Protein AF-A0A0R3GX51-F1 (afdb_monomer_lite)

Foldseek 3Di:
DDQQADDPCVVPDLLVVLVVCVVVLVVLLVVLLVVLVCLLCVLPVVLVVLVVVLVVCPQQQLSNLLSVQLNVLSVQLNVVSNLLSVLLNVLSVQLVVQSVCCNVPVDGDQGPDLADDDDDAFDKDKDWDDWAADDPSHDHDPVVSVVSLVVLLVSLVVQLVVLVVQLVVLVPSDDRDGNSRVSSSNNRNNSSVVSNVRSNSSSVSSNVSSVLSVVQVVCCVVPSIGTRIHIDTDDDDDPPPPDDDPDDDDDDDDDD

Secondary structure (DSSP, 8-state):
---SB-GGGTT--HHHHHHHHHHHHHHHHHHHHHHHHHHHTTTHHHHHHHHHHHHH-SSBHHHHHHHHHHHHHHHHHHHHHHHHHHHHHHHHHHHHHHHHHHHHHS---PPS--SPPPPPPP-EEEEEPPPBPPPTT-B--HHHHHHHHHHHHHHHHHHHHHHHHHHHHHHH-PPPSBHHHHHHHIIIIIHHHHHHHHHHHHHHHHHHHHHHHHHHHHHHHHHS-B--EEEEE--PPPP-S---------------

pLDDT: mean 80.81, std 16.24, range [31.27, 95.5]

Sequence (256 aa):
MDDPFSGEFVGAPHGQVFASMDPVVTLMLTRMDALAVSIREMTGGALQAVIQTRDQASNEVAVHLLLAGTGTIMAAYRPLFEHLGQQMRSAVGAVAAAWTVFGTTGKWVKPPNLAPPAMPIPDVCIEPRPARPLGNDENIDADYTKEFLGHIRAVGDSFADAARESFTRAVRNQLPVGDLADTIDVAMIDHTRVVAQLTTSLRNDLRLLTDAVQTSCHTHTNTNHWVAPVVMRSPRLLPNTENRTQVASGTSSRWS

Radius of gyration: 25.93 Å; chains: 1; bounding box: 84×36×70 Å

Structure (mmCIF, N/CA/C/O backbone):
data_AF-A0A0R3GX51-F1
#
_entry.id   AF-A0A0R3GX51-F1
#
loop_
_atom_site.group_PDB
_atom_site.id
_atom_site.type_symbol
_atom_site.label_atom_id
_atom_site.label_alt_id
_atom_site.label_comp_id
_atom_site.label_asym_id
_atom_site.label_entity_id
_atom_site.label_seq_id
_atom_site.pdbx_PDB_ins_code
_atom_site.Cartn_x
_atom_site.Cartn_y
_atom_site.Cartn_z
_atom_site.occupancy
_atom_site.B_iso_or_equiv
_atom_site.auth_seq_id
_atom_site.auth_comp_id
_atom_site.auth_asym_id
_atom_site.auth_atom_id
_atom_site.pdbx_PDB_model_num
ATOM 1 N N . MET A 1 1 ? -13.416 5.557 40.162 1.00 42.78 1 MET A N 1
ATOM 2 C CA . MET A 1 1 ? -13.864 4.820 38.967 1.00 42.78 1 MET A CA 1
ATOM 3 C C . MET A 1 1 ? -13.652 5.781 37.831 1.00 42.78 1 MET A C 1
ATOM 5 O O . MET A 1 1 ? -14.273 6.834 37.870 1.00 42.78 1 MET A O 1
ATOM 9 N N . ASP A 1 2 ? -12.725 5.471 36.935 1.00 55.06 2 ASP A N 1
ATOM 10 C CA . ASP A 1 2 ? -12.481 6.299 35.758 1.00 55.06 2 ASP A CA 1
ATOM 11 C C . ASP A 1 2 ? -13.549 5.929 34.726 1.00 55.06 2 ASP A C 1
ATOM 13 O O . ASP A 1 2 ? -13.592 4.798 34.239 1.00 55.06 2 ASP A O 1
ATOM 17 N N . ASP A 1 3 ? -14.496 6.843 34.527 1.00 57.53 3 ASP A N 1
ATOM 18 C CA . ASP A 1 3 ? -15.537 6.753 33.506 1.00 57.53 3 ASP A CA 1
ATOM 19 C C . ASP A 1 3 ? -14.858 6.953 32.138 1.00 57.53 3 ASP A C 1
ATOM 21 O O . ASP A 1 3 ? -14.243 8.001 31.929 1.00 57.53 3 ASP A O 1
ATOM 25 N N . PRO A 1 4 ? -14.880 5.968 31.218 1.00 61.56 4 PRO A N 1
ATOM 26 C CA . PRO A 1 4 ? -14.161 6.069 29.948 1.00 61.56 4 PRO A CA 1
ATOM 27 C C . PRO A 1 4 ? -14.887 6.955 28.931 1.00 61.56 4 PRO A C 1
ATOM 29 O O . PRO A 1 4 ? -14.415 7.107 27.802 1.00 61.56 4 PRO A O 1
ATOM 32 N N . PHE A 1 5 ? -16.046 7.500 29.299 1.00 64.81 5 PHE A N 1
ATOM 33 C CA . PHE A 1 5 ? -16.865 8.338 28.444 1.00 64.81 5 PHE A CA 1
ATOM 34 C C . PHE A 1 5 ? -16.855 9.778 28.942 1.00 64.81 5 PHE A C 1
ATOM 36 O O . PHE A 1 5 ? -16.802 10.061 30.138 1.00 64.81 5 PHE A O 1
ATOM 43 N N . SER A 1 6 ? -16.952 10.708 28.002 1.00 60.22 6 SER A N 1
ATOM 44 C CA . SER A 1 6 ? -17.203 12.113 28.298 1.00 60.22 6 SER A CA 1
ATOM 45 C C . SER A 1 6 ? -18.481 12.579 27.598 1.00 60.22 6 SER A C 1
ATOM 47 O O . SER A 1 6 ? -18.980 11.930 26.677 1.00 60.22 6 SER A O 1
ATOM 49 N N . GLY A 1 7 ? -19.055 13.693 28.056 1.00 64.88 7 GLY A N 1
ATOM 50 C CA . GLY A 1 7 ? -20.300 14.228 27.501 1.00 64.88 7 GLY A CA 1
ATOM 51 C C . GLY A 1 7 ? -21.558 13.532 28.032 1.00 64.88 7 GLY A C 1
ATOM 52 O O . GLY A 1 7 ? -21.747 13.428 29.240 1.00 64.88 7 GLY A O 1
ATOM 53 N N . GLU A 1 8 ? -22.449 13.104 27.136 1.00 64.88 8 GLU A N 1
ATOM 54 C CA . GLU A 1 8 ? -23.814 12.656 27.473 1.00 64.88 8 GLU A CA 1
ATOM 55 C C . GLU A 1 8 ? -23.893 11.358 28.294 1.00 64.88 8 GLU A C 1
ATOM 57 O O . GLU A 1 8 ? -24.923 11.073 28.901 1.00 64.88 8 GLU A O 1
ATOM 62 N N . PHE A 1 9 ? -22.804 10.588 28.341 1.00 67.38 9 PHE A N 1
ATOM 63 C CA . PHE A 1 9 ? -22.736 9.310 29.052 1.00 67.38 9 PHE A CA 1
ATOM 64 C C . PHE A 1 9 ? -22.091 9.403 30.438 1.00 67.38 9 PHE A C 1
ATOM 66 O O . PHE A 1 9 ? -22.033 8.396 31.142 1.00 67.38 9 PHE A O 1
ATOM 73 N N . VAL A 1 10 ? -21.653 10.596 30.857 1.00 69.19 10 VAL A N 1
ATOM 74 C CA . VAL A 1 10 ? -21.029 10.801 32.171 1.00 69.19 10 VAL A CA 1
ATOM 75 C C . VAL A 1 10 ? -22.023 10.453 33.279 1.00 69.19 10 VAL A C 1
ATOM 77 O O . VAL A 1 10 ? -23.083 11.069 33.401 1.00 69.19 10 VAL A O 1
ATOM 80 N N . GLY A 1 11 ? -21.677 9.462 34.102 1.00 68.75 11 GLY A N 1
ATOM 81 C CA . GLY A 1 11 ? -22.525 9.003 35.209 1.00 68.75 11 GLY A CA 1
ATOM 82 C C . GLY A 1 11 ? -23.760 8.189 34.795 1.00 68.75 11 GLY A C 1
ATOM 83 O O . GLY A 1 11 ? -24.573 7.844 35.658 1.00 68.75 11 GLY A O 1
ATOM 84 N N . ALA A 1 12 ? -23.910 7.852 33.509 1.00 76.56 12 ALA A N 1
ATOM 85 C CA . ALA A 1 12 ? -24.965 6.958 33.046 1.00 76.56 12 ALA A CA 1
ATOM 86 C C . ALA A 1 12 ? -24.688 5.499 33.478 1.00 76.56 12 ALA A C 1
ATOM 88 O O . ALA A 1 12 ? -23.531 5.079 33.574 1.00 76.56 12 ALA A O 1
ATOM 89 N N . PRO A 1 13 ? -25.726 4.674 33.722 1.00 81.56 13 PRO A N 1
ATOM 90 C CA . PRO A 1 13 ? -25.535 3.257 34.012 1.00 81.56 13 PRO A CA 1
ATOM 91 C C . PRO A 1 13 ? -24.820 2.551 32.854 1.00 81.56 13 PRO A C 1
ATOM 93 O O . PRO A 1 13 ? -25.255 2.647 31.707 1.00 81.56 13 PRO A O 1
ATOM 96 N N . HIS A 1 14 ? -23.775 1.775 33.153 1.00 78.12 14 HIS A N 1
ATOM 97 C CA . HIS A 1 14 ? -22.958 1.112 32.127 1.00 78.12 14 HIS A CA 1
ATOM 98 C C . HIS A 1 14 ? -23.780 0.287 31.122 1.00 78.12 14 HIS A C 1
ATOM 100 O O . HIS A 1 14 ? -23.476 0.305 29.936 1.00 78.12 14 HIS A O 1
ATOM 106 N N . GLY A 1 15 ? -24.848 -0.391 31.561 1.00 81.88 15 GLY A N 1
ATOM 107 C CA . GLY A 1 15 ? -25.715 -1.169 30.671 1.00 81.88 15 GLY A CA 1
ATOM 108 C C . GLY A 1 15 ? -26.453 -0.306 29.640 1.00 81.88 15 GLY A C 1
ATOM 109 O O . GLY A 1 15 ? -26.628 -0.731 28.501 1.00 81.88 15 GLY A O 1
ATOM 110 N N . GLN A 1 16 ? -26.830 0.924 30.006 1.00 84.00 16 GLN A N 1
ATOM 111 C CA . GLN A 1 16 ? -27.437 1.888 29.085 1.00 84.00 16 GLN A CA 1
ATOM 112 C C . GLN A 1 16 ? -26.403 2.428 28.092 1.00 84.00 16 GLN A C 1
ATOM 114 O O . GLN A 1 16 ? -26.696 2.526 26.899 1.00 84.00 16 GLN A O 1
ATOM 119 N N . VAL A 1 17 ? -25.192 2.738 28.569 1.00 82.69 17 VAL A N 1
ATOM 120 C CA . VAL A 1 17 ? -24.090 3.189 27.707 1.00 82.69 17 VAL A CA 1
ATOM 121 C C . VAL A 1 17 ? -23.714 2.097 26.712 1.00 82.69 17 VAL A C 1
ATOM 123 O O . VAL A 1 17 ? -23.677 2.350 25.512 1.00 82.69 17 VAL A O 1
ATOM 126 N N . PHE A 1 18 ? -23.514 0.866 27.190 1.00 84.88 18 PHE A N 1
ATOM 127 C CA . PHE A 1 18 ? -23.183 -0.282 26.354 1.00 84.88 18 PHE A CA 1
ATOM 128 C C . PHE A 1 18 ? -24.256 -0.522 25.290 1.00 84.88 18 PHE A C 1
ATOM 130 O O . PHE A 1 18 ? -23.932 -0.526 24.112 1.00 84.88 18 PHE A O 1
ATOM 137 N N . ALA A 1 19 ? -25.537 -0.614 25.664 1.00 86.56 19 ALA A N 1
ATOM 138 C CA . ALA A 1 19 ? -26.616 -0.835 24.698 1.00 86.56 19 ALA A CA 1
ATOM 139 C C . ALA A 1 19 ? -26.718 0.271 23.628 1.00 86.56 19 ALA A C 1
ATOM 141 O O . ALA A 1 19 ? -27.058 -0.013 22.481 1.00 86.56 19 ALA A O 1
ATOM 142 N N . SER A 1 20 ? -26.412 1.520 23.992 1.00 84.94 20 SER A N 1
ATOM 143 C CA . SER A 1 20 ? -26.473 2.663 23.071 1.00 84.94 20 SER A CA 1
ATOM 144 C C . SER A 1 20 ? -25.261 2.725 22.135 1.00 84.94 20 SER A C 1
ATOM 146 O O . SER A 1 20 ? -25.396 3.080 20.965 1.00 84.94 20 SER A O 1
ATOM 148 N N . MET A 1 21 ? -24.078 2.365 22.639 1.00 84.69 21 MET A N 1
ATOM 149 C CA . MET A 1 21 ? -22.804 2.493 21.926 1.00 84.69 21 MET A CA 1
ATOM 150 C C . MET A 1 21 ? -22.384 1.233 21.170 1.00 84.69 21 MET A C 1
ATOM 152 O O . MET A 1 21 ? -21.643 1.335 20.193 1.00 84.69 21 MET A O 1
ATOM 156 N N . ASP A 1 22 ? -22.854 0.055 21.577 1.00 87.31 22 ASP A N 1
ATOM 157 C CA . ASP A 1 22 ? -22.438 -1.229 21.007 1.00 87.31 22 ASP A CA 1
ATOM 158 C C . ASP A 1 22 ? -22.633 -1.331 19.481 1.00 87.31 22 ASP A C 1
ATOM 160 O O . ASP A 1 22 ? -21.695 -1.763 18.802 1.00 87.31 22 ASP A O 1
ATOM 164 N N . PRO A 1 23 ? -23.743 -0.843 18.883 1.00 86.62 23 PRO A N 1
ATOM 165 C CA . PRO A 1 23 ? -23.883 -0.831 17.426 1.00 86.62 23 PRO A CA 1
ATOM 166 C C . PRO A 1 23 ? -22.815 0.022 16.727 1.00 86.62 23 PRO A C 1
ATOM 168 O O . PRO A 1 23 ? -22.306 -0.351 15.668 1.00 86.62 23 PRO A O 1
ATOM 171 N N . VAL A 1 24 ? -22.453 1.164 17.322 1.00 84.88 24 VAL A N 1
ATOM 172 C CA . VAL A 1 24 ? -21.458 2.098 16.773 1.00 84.88 24 VAL A CA 1
ATOM 173 C C . VAL A 1 24 ? -20.055 1.507 16.889 1.00 84.88 24 VAL A C 1
ATOM 175 O O . VAL A 1 24 ? -19.314 1.483 15.906 1.00 84.88 24 VAL A O 1
ATOM 178 N N . VAL A 1 25 ? -19.705 0.982 18.065 1.00 85.12 25 VAL A N 1
ATOM 179 C CA . VAL A 1 25 ? -18.407 0.345 18.322 1.00 85.12 25 VAL A CA 1
ATOM 180 C C . VAL A 1 25 ? -18.222 -0.874 17.422 1.00 85.12 25 VAL A C 1
ATOM 182 O O . VAL A 1 25 ? -17.202 -0.985 16.744 1.00 85.12 25 VAL A O 1
ATOM 185 N N . THR A 1 26 ? -19.231 -1.740 17.322 1.00 87.88 26 THR A N 1
ATOM 186 C CA . THR A 1 26 ? -19.207 -2.918 16.442 1.00 87.88 26 THR A CA 1
ATOM 187 C C . THR A 1 26 ? -19.010 -2.533 14.975 1.00 87.88 26 THR A C 1
ATOM 189 O O . THR A 1 26 ? -18.193 -3.142 14.274 1.00 87.88 26 THR A O 1
ATOM 192 N N . LEU A 1 27 ? -19.704 -1.494 14.497 1.00 85.81 27 LEU A N 1
ATOM 193 C CA . LEU A 1 27 ? -19.534 -0.998 13.132 1.00 85.81 27 LEU A CA 1
ATOM 194 C C . LEU A 1 27 ? -18.107 -0.487 12.890 1.00 85.81 27 LEU A C 1
ATOM 196 O O . LEU A 1 27 ? -17.516 -0.797 11.852 1.00 85.81 27 LEU A O 1
ATOM 200 N N . MET A 1 28 ? -17.540 0.272 13.831 1.00 84.00 28 MET A N 1
ATOM 201 C CA . MET A 1 28 ? -16.166 0.767 13.715 1.00 84.00 28 MET A CA 1
ATOM 202 C C . MET A 1 28 ? -15.150 -0.373 13.692 1.00 84.00 28 MET A C 1
ATOM 204 O O . MET A 1 28 ? -14.308 -0.411 12.796 1.00 84.00 28 MET A O 1
ATOM 208 N N . LEU A 1 29 ? -15.263 -1.337 14.605 1.00 88.44 29 LEU A N 1
ATOM 209 C CA . LEU A 1 29 ? -14.373 -2.499 14.653 1.00 88.44 29 LEU A CA 1
ATOM 210 C C . LEU A 1 29 ? -14.453 -3.328 13.366 1.00 88.44 29 LEU A C 1
ATOM 212 O O . LEU A 1 29 ? -13.425 -3.743 12.838 1.00 88.44 29 LEU A O 1
ATOM 216 N N . THR A 1 30 ? -15.652 -3.486 12.801 1.00 88.94 30 THR A N 1
ATOM 217 C CA . THR A 1 30 ? -15.850 -4.152 11.502 1.00 88.94 30 THR A CA 1
ATOM 218 C C . THR A 1 30 ? -15.138 -3.406 10.371 1.00 88.94 30 THR A C 1
ATOM 220 O O . THR A 1 30 ? -14.463 -4.015 9.542 1.00 88.94 30 THR A O 1
ATOM 223 N N . ARG A 1 31 ? -15.247 -2.071 10.331 1.00 85.50 31 ARG A N 1
ATOM 224 C CA . ARG A 1 31 ? -14.550 -1.240 9.333 1.00 85.50 31 ARG A CA 1
ATOM 225 C C . ARG A 1 31 ? -13.033 -1.320 9.485 1.00 85.50 31 ARG A C 1
ATOM 227 O O . ARG A 1 31 ? -12.327 -1.369 8.480 1.00 85.50 31 ARG A O 1
ATOM 234 N N . MET A 1 32 ? -12.541 -1.340 10.719 1.00 87.44 32 MET A N 1
ATOM 235 C CA . MET A 1 32 ? -11.119 -1.491 11.010 1.00 87.44 32 MET A CA 1
ATOM 236 C C . MET A 1 32 ? -10.594 -2.871 10.602 1.00 87.44 32 MET A C 1
ATOM 238 O O . MET A 1 32 ? -9.518 -2.942 10.017 1.00 87.44 32 MET A O 1
ATOM 242 N N . ASP A 1 33 ? -11.344 -3.951 10.839 1.00 89.94 33 ASP A N 1
ATOM 243 C CA . ASP A 1 33 ? -10.966 -5.301 10.391 1.00 89.94 33 ASP A CA 1
ATOM 244 C C . ASP A 1 33 ? -10.922 -5.388 8.856 1.00 89.94 33 ASP A C 1
ATOM 246 O O . ASP A 1 33 ? -9.945 -5.874 8.285 1.00 89.94 33 ASP A O 1
ATOM 250 N N . ALA A 1 34 ? -11.912 -4.817 8.162 1.00 87.31 34 ALA A N 1
ATOM 251 C CA . ALA A 1 34 ? -11.911 -4.744 6.699 1.00 87.31 34 ALA A CA 1
ATOM 252 C C . ALA A 1 34 ? -10.713 -3.946 6.148 1.00 87.31 34 ALA A C 1
ATOM 254 O O . ALA A 1 34 ? -10.100 -4.329 5.143 1.00 87.31 34 ALA A O 1
ATOM 255 N N . LEU A 1 35 ? -10.343 -2.851 6.818 1.00 86.69 35 LEU A N 1
ATOM 256 C CA . LEU A 1 35 ? -9.143 -2.088 6.486 1.00 86.69 35 LEU A CA 1
ATOM 257 C C . LEU A 1 35 ? -7.871 -2.912 6.740 1.00 86.69 35 LEU A C 1
ATOM 259 O O . LEU A 1 35 ? -6.994 -2.939 5.882 1.00 86.69 35 LEU A O 1
ATOM 263 N N . ALA A 1 36 ? -7.789 -3.639 7.854 1.00 89.69 36 ALA A N 1
ATOM 264 C CA . ALA A 1 36 ? -6.666 -4.517 8.171 1.00 89.69 36 ALA A CA 1
ATOM 265 C C . ALA A 1 36 ? -6.453 -5.603 7.098 1.00 89.69 36 ALA A C 1
ATOM 267 O O . ALA A 1 36 ? -5.318 -5.852 6.682 1.00 89.69 36 ALA A O 1
ATOM 268 N N . VAL A 1 37 ? -7.539 -6.203 6.594 1.00 89.31 37 VAL A N 1
ATOM 269 C CA . VAL A 1 37 ? -7.502 -7.149 5.464 1.00 89.31 37 VAL A CA 1
ATOM 270 C C . VAL A 1 37 ? -6.988 -6.469 4.193 1.00 89.31 37 VAL A C 1
ATOM 272 O O . VAL A 1 37 ? -6.077 -6.987 3.548 1.00 89.31 37 VAL A O 1
ATOM 275 N N . SER A 1 38 ? -7.505 -5.279 3.878 1.00 87.31 38 SER A N 1
ATOM 276 C CA . SER A 1 38 ? -7.094 -4.513 2.691 1.00 87.31 38 SER A CA 1
ATOM 277 C C . SER A 1 38 ? -5.610 -4.132 2.728 1.00 87.31 38 SER A C 1
ATOM 279 O O . SER A 1 38 ? -4.922 -4.215 1.714 1.00 87.31 38 SER A O 1
ATOM 281 N N . ILE A 1 39 ? -5.095 -3.750 3.902 1.00 88.12 39 ILE A N 1
ATOM 282 C CA . ILE A 1 39 ? -3.671 -3.463 4.115 1.00 88.12 39 ILE A CA 1
ATOM 283 C C . ILE A 1 39 ? -2.843 -4.720 3.862 1.00 88.12 39 ILE A C 1
ATOM 285 O O . ILE A 1 39 ? -1.878 -4.669 3.108 1.00 88.12 39 ILE A O 1
ATOM 289 N N . ARG A 1 40 ? -3.235 -5.859 4.441 1.00 87.88 40 ARG A N 1
ATOM 290 C CA . ARG A 1 40 ? -2.502 -7.125 4.305 1.00 87.88 40 ARG A CA 1
ATOM 291 C C . ARG A 1 40 ? -2.357 -7.568 2.846 1.00 87.88 40 ARG A C 1
ATOM 293 O O . ARG A 1 40 ? -1.336 -8.133 2.471 1.00 87.88 40 ARG A O 1
ATOM 300 N N . GLU A 1 41 ? -3.373 -7.318 2.030 1.00 86.00 41 GLU A N 1
ATOM 301 C CA . GLU A 1 41 ? -3.444 -7.781 0.639 1.00 86.00 41 GLU A CA 1
ATOM 302 C C . GLU A 1 41 ? -2.987 -6.724 -0.379 1.00 86.00 41 GLU A C 1
ATOM 304 O O . GLU A 1 41 ? -2.992 -6.982 -1.584 1.00 86.00 41 GLU A O 1
ATOM 309 N N . MET A 1 42 ? -2.519 -5.564 0.096 1.00 81.25 42 MET A N 1
ATOM 310 C CA . MET A 1 42 ? -2.300 -4.353 -0.699 1.00 81.25 42 MET A CA 1
ATOM 311 C C . MET A 1 42 ? -1.438 -4.563 -1.950 1.00 81.25 42 MET A C 1
ATOM 313 O O . MET A 1 42 ? -1.764 -4.031 -3.005 1.00 81.25 42 MET A O 1
ATOM 317 N N . THR A 1 43 ? -0.368 -5.360 -1.876 1.00 80.38 43 THR A N 1
ATOM 318 C CA . THR A 1 43 ? 0.514 -5.617 -3.031 1.00 80.38 43 THR A CA 1
ATOM 319 C C . THR A 1 43 ? 0.270 -6.961 -3.716 1.00 80.38 43 THR A C 1
ATOM 321 O O . THR A 1 43 ? 0.853 -7.209 -4.769 1.00 80.38 43 THR A O 1
ATOM 324 N N . GLY A 1 44 ? -0.578 -7.835 -3.162 1.00 77.94 44 GLY A N 1
ATOM 325 C CA . GLY A 1 44 ? -0.686 -9.236 -3.581 1.00 77.94 44 GLY A CA 1
ATOM 326 C C . GLY A 1 44 ? -1.142 -9.409 -5.031 1.00 77.94 44 GLY A C 1
ATOM 327 O O . GLY A 1 44 ? -0.433 -10.015 -5.835 1.00 77.94 44 GLY A O 1
ATOM 328 N N . GLY A 1 45 ? -2.299 -8.834 -5.377 1.00 80.31 45 GLY A N 1
ATOM 329 C CA . GLY A 1 45 ? -2.869 -8.944 -6.725 1.00 80.31 45 GLY A CA 1
ATOM 330 C C . GLY A 1 45 ? -2.009 -8.268 -7.797 1.00 80.31 45 GLY A C 1
ATOM 331 O O . GLY A 1 45 ? -1.750 -8.853 -8.847 1.00 80.31 45 GLY A O 1
ATOM 332 N N . ALA A 1 46 ? -1.498 -7.066 -7.507 1.00 82.62 46 ALA A N 1
ATOM 333 C CA . ALA A 1 46 ? -0.630 -6.329 -8.425 1.00 82.62 46 ALA A CA 1
ATOM 334 C C . ALA A 1 46 ? 0.703 -7.056 -8.674 1.00 82.62 46 ALA A C 1
ATOM 336 O O . ALA A 1 46 ? 1.143 -7.152 -9.817 1.00 82.62 46 ALA A O 1
ATOM 337 N N . LEU A 1 47 ? 1.319 -7.627 -7.632 1.00 86.81 47 LEU A N 1
ATOM 338 C CA . LEU A 1 47 ? 2.556 -8.399 -7.759 1.00 86.81 47 LEU A CA 1
ATOM 339 C C . LEU A 1 47 ? 2.366 -9.631 -8.651 1.00 86.81 47 LEU A C 1
ATOM 341 O O . LEU A 1 47 ? 3.216 -9.913 -9.494 1.00 86.81 47 LEU A O 1
ATOM 345 N N . GLN A 1 48 ? 1.257 -10.356 -8.489 1.00 86.38 48 GLN A N 1
ATOM 346 C CA . GLN A 1 48 ? 0.971 -11.524 -9.318 1.00 86.38 48 GLN A CA 1
ATOM 347 C C . GLN A 1 48 ? 0.792 -11.140 -10.792 1.00 86.38 48 GLN A C 1
ATOM 349 O O . GLN A 1 48 ? 1.373 -11.795 -11.656 1.00 86.38 48 GLN A O 1
ATOM 354 N N . ALA A 1 49 ? 0.057 -10.060 -11.073 1.00 85.94 49 ALA A N 1
ATOM 355 C CA . ALA A 1 49 ? -0.106 -9.546 -12.432 1.00 85.94 49 ALA A CA 1
ATOM 356 C C . ALA A 1 49 ? 1.243 -9.134 -13.049 1.00 85.94 49 ALA A C 1
ATOM 358 O O . ALA A 1 49 ? 1.553 -9.528 -14.168 1.00 85.94 49 ALA A O 1
ATOM 359 N N . VAL A 1 50 ? 2.092 -8.424 -12.295 1.00 88.81 50 VAL A N 1
ATOM 360 C CA . VAL A 1 50 ? 3.438 -8.028 -12.744 1.00 88.81 50 VAL A CA 1
ATOM 361 C C . VAL A 1 50 ? 4.300 -9.243 -13.100 1.00 88.81 50 VAL A C 1
ATOM 363 O O . VAL A 1 50 ? 4.962 -9.232 -14.136 1.00 88.81 50 VAL A O 1
ATOM 366 N N . ILE A 1 51 ? 4.284 -10.298 -12.279 1.00 86.19 51 ILE A N 1
ATOM 367 C CA . ILE A 1 51 ? 5.038 -11.535 -12.546 1.00 86.19 51 ILE A CA 1
ATOM 368 C C . ILE A 1 51 ? 4.523 -12.222 -13.816 1.00 86.19 51 ILE A C 1
ATOM 370 O O . ILE A 1 51 ? 5.325 -12.600 -14.666 1.00 86.19 51 ILE A O 1
ATOM 374 N N . GLN A 1 52 ? 3.203 -12.344 -13.971 1.00 87.00 52 GLN A N 1
ATOM 375 C CA . GLN A 1 52 ? 2.597 -12.973 -15.147 1.00 87.00 52 GLN A CA 1
ATOM 376 C C . GLN A 1 52 ? 2.945 -12.225 -16.438 1.00 87.00 52 GLN A C 1
ATOM 378 O O . GLN A 1 52 ? 3.357 -12.850 -17.413 1.00 87.00 52 GLN A O 1
ATOM 383 N N . THR A 1 53 ? 2.836 -10.895 -16.438 1.00 86.62 53 THR A N 1
ATOM 384 C CA . THR A 1 53 ? 3.160 -10.080 -17.615 1.00 86.62 53 THR A CA 1
ATOM 385 C C . THR A 1 53 ? 4.658 -10.086 -17.919 1.00 86.62 53 THR A C 1
ATOM 387 O O . THR A 1 53 ? 5.047 -10.114 -19.085 1.00 86.62 53 THR A O 1
ATOM 390 N N . ARG A 1 54 ? 5.523 -10.122 -16.894 1.00 87.88 54 ARG A N 1
ATOM 391 C CA . ARG A 1 54 ? 6.982 -10.234 -17.074 1.00 87.88 54 ARG A CA 1
ATOM 392 C C . ARG A 1 54 ? 7.353 -11.480 -17.873 1.00 87.88 54 ARG A C 1
ATOM 394 O O . ARG A 1 54 ? 8.202 -11.403 -18.759 1.00 87.88 54 ARG A O 1
ATOM 401 N N . ASP A 1 55 ? 6.729 -12.610 -17.549 1.00 85.12 55 ASP A N 1
ATOM 402 C CA . ASP A 1 55 ? 7.034 -13.905 -18.164 1.00 85.12 55 ASP A CA 1
ATOM 403 C C . ASP A 1 55 ? 6.584 -13.973 -19.636 1.00 85.12 55 ASP A C 1
ATOM 405 O O . ASP A 1 55 ? 7.081 -14.799 -20.396 1.00 85.12 55 ASP A O 1
ATOM 409 N N . GLN A 1 56 ? 5.696 -13.066 -20.058 1.00 85.50 56 GLN A N 1
ATOM 410 C CA . GLN A 1 56 ? 5.249 -12.915 -21.446 1.00 85.50 56 GLN A CA 1
ATOM 411 C C . GLN A 1 56 ? 6.119 -11.940 -22.261 1.00 85.50 56 GLN A C 1
ATOM 413 O O . GLN A 1 56 ? 6.089 -11.978 -23.488 1.00 85.50 56 GLN A O 1
ATOM 418 N N . ALA A 1 57 ? 6.907 -11.082 -21.605 1.00 79.81 57 ALA A N 1
ATOM 419 C CA . ALA A 1 57 ? 7.679 -10.004 -22.232 1.00 79.81 57 ALA A CA 1
ATOM 420 C C . ALA A 1 57 ? 9.175 -10.344 -22.404 1.00 79.81 57 ALA A C 1
ATOM 422 O O . ALA A 1 57 ? 10.025 -9.475 -22.240 1.00 79.81 57 ALA A O 1
ATOM 423 N N . SER A 1 58 ? 9.530 -11.603 -22.686 1.00 75.56 58 SER A N 1
ATOM 424 C CA . SER A 1 58 ? 10.917 -12.098 -22.586 1.00 75.56 58 SER A CA 1
ATOM 425 C C . SER A 1 58 ? 11.935 -11.411 -23.504 1.00 75.56 58 SER A C 1
ATOM 427 O O . SER A 1 58 ? 13.103 -11.327 -23.134 1.00 75.56 58 SER A O 1
ATOM 429 N N . ASN A 1 59 ? 11.509 -10.926 -24.673 1.00 83.62 59 ASN A N 1
ATOM 430 C CA . ASN A 1 59 ? 12.414 -10.345 -25.674 1.00 83.62 59 ASN A CA 1
ATOM 431 C C . ASN A 1 59 ? 12.528 -8.813 -25.539 1.00 83.62 59 ASN A C 1
ATOM 433 O O . ASN A 1 59 ? 13.568 -8.242 -25.864 1.00 83.62 59 ASN A O 1
ATOM 437 N N . GLU A 1 60 ? 11.503 -8.170 -24.963 1.00 91.25 60 GLU A N 1
ATOM 438 C CA . GLU A 1 60 ? 11.443 -6.727 -24.692 1.00 91.25 60 GLU A CA 1
ATOM 439 C C . GLU A 1 60 ? 12.228 -6.399 -23.421 1.00 91.25 60 GLU A C 1
ATOM 441 O O . GLU A 1 60 ? 11.670 -6.273 -22.326 1.00 91.25 60 GLU A O 1
ATOM 446 N N . VAL A 1 61 ? 13.552 -6.282 -23.545 1.00 91.88 61 VAL A N 1
ATOM 447 C CA . VAL A 1 61 ? 14.470 -6.259 -22.394 1.00 91.88 61 VAL A CA 1
ATOM 448 C C . VAL A 1 61 ? 14.178 -5.114 -21.417 1.00 91.88 61 VAL A C 1
ATOM 450 O O . VAL A 1 61 ? 14.285 -5.293 -20.202 1.00 91.88 61 VAL A O 1
ATOM 453 N N . ALA A 1 62 ? 13.760 -3.947 -21.919 1.00 92.69 62 ALA A N 1
ATOM 454 C CA . ALA A 1 62 ? 13.409 -2.801 -21.082 1.00 92.69 62 ALA A CA 1
ATOM 455 C C . ALA A 1 62 ? 12.138 -3.065 -20.257 1.00 92.69 62 ALA A C 1
ATOM 457 O O . ALA A 1 62 ? 12.122 -2.808 -19.051 1.00 92.69 62 ALA A O 1
ATOM 458 N N . VAL A 1 63 ? 11.100 -3.630 -20.883 1.00 93.00 63 VAL A N 1
ATOM 459 C CA . VAL A 1 63 ? 9.834 -3.986 -20.222 1.00 93.00 63 VAL A CA 1
ATOM 460 C C . VAL A 1 63 ? 10.036 -5.143 -19.251 1.00 93.00 63 VAL A C 1
ATOM 462 O O . VAL A 1 63 ? 9.565 -5.083 -18.115 1.00 93.00 63 VAL A O 1
ATOM 465 N N . HIS A 1 64 ? 10.796 -6.164 -19.647 1.00 91.81 64 HIS A N 1
ATOM 466 C CA . HIS A 1 64 ? 11.129 -7.289 -18.786 1.00 91.81 64 HIS A CA 1
ATOM 467 C C . HIS A 1 64 ? 11.842 -6.832 -17.508 1.00 91.81 64 HIS A C 1
ATOM 469 O O . HIS A 1 64 ? 11.430 -7.196 -16.406 1.00 91.81 64 HIS A O 1
ATOM 475 N N . LEU A 1 65 ? 12.885 -6.001 -17.634 1.00 91.38 65 LEU A N 1
ATOM 476 C CA . LEU A 1 65 ? 13.633 -5.482 -16.486 1.00 91.38 65 LEU A CA 1
ATOM 477 C C . LEU A 1 65 ? 12.793 -4.541 -15.621 1.00 91.38 65 LEU A C 1
ATOM 479 O O . LEU A 1 65 ? 12.887 -4.607 -14.394 1.00 91.38 65 LEU A O 1
ATOM 483 N N . LEU A 1 66 ? 11.944 -3.711 -16.234 1.00 94.12 66 LEU A N 1
ATOM 484 C CA . LEU A 1 66 ? 10.988 -2.875 -15.512 1.00 94.12 66 LEU A CA 1
ATOM 485 C C . LEU A 1 66 ? 10.052 -3.737 -14.656 1.00 94.12 66 LEU A C 1
ATOM 487 O O . LEU A 1 66 ? 9.966 -3.527 -13.450 1.00 94.12 66 LEU A O 1
ATOM 491 N N . LEU A 1 67 ? 9.412 -4.753 -15.239 1.00 93.19 67 LEU A N 1
ATOM 492 C CA . LEU A 1 67 ? 8.489 -5.636 -14.523 1.00 93.19 67 LEU A CA 1
ATOM 493 C C . LEU A 1 67 ? 9.203 -6.500 -13.473 1.00 93.19 67 LEU A C 1
ATOM 495 O O . LEU A 1 67 ? 8.697 -6.672 -12.363 1.00 93.19 67 LEU A O 1
ATOM 499 N N . ALA A 1 68 ? 10.404 -7.003 -13.769 1.00 91.75 68 ALA A N 1
ATOM 500 C CA . ALA A 1 68 ? 11.224 -7.732 -12.803 1.00 91.75 68 ALA A CA 1
ATOM 501 C C . ALA A 1 68 ? 11.620 -6.849 -11.606 1.00 91.75 68 ALA A C 1
ATOM 503 O O . ALA A 1 68 ? 11.526 -7.278 -10.450 1.00 91.75 68 ALA A O 1
ATOM 504 N N . GLY A 1 69 ? 12.019 -5.602 -11.869 1.00 92.62 69 GLY A N 1
ATOM 505 C CA . GLY A 1 69 ? 12.331 -4.608 -10.846 1.00 92.62 69 GLY A CA 1
ATOM 506 C C . GLY A 1 69 ? 11.104 -4.239 -10.012 1.00 92.62 69 GLY A C 1
ATOM 507 O O . GLY A 1 69 ? 11.163 -4.306 -8.786 1.00 92.62 69 GLY A O 1
ATOM 508 N N . THR A 1 70 ? 9.967 -3.951 -10.651 1.00 93.88 70 THR A N 1
ATOM 509 C CA . THR A 1 70 ? 8.686 -3.689 -9.979 1.00 93.88 70 THR A CA 1
ATOM 510 C C . THR A 1 70 ? 8.293 -4.854 -9.078 1.00 93.88 70 THR A C 1
ATOM 512 O O . THR A 1 70 ? 7.969 -4.638 -7.910 1.00 93.88 70 THR A O 1
ATOM 515 N N . GLY A 1 71 ? 8.371 -6.091 -9.579 1.00 91.75 71 GLY A N 1
ATOM 516 C CA . GLY A 1 71 ? 8.080 -7.287 -8.793 1.00 91.75 71 GLY A CA 1
ATOM 517 C C . GLY A 1 71 ? 9.013 -7.424 -7.589 1.00 91.75 71 GLY A C 1
ATOM 518 O O . GLY A 1 71 ? 8.566 -7.729 -6.484 1.00 91.75 71 GLY A O 1
ATOM 519 N N . THR A 1 72 ? 10.300 -7.113 -7.766 1.00 91.62 72 THR A N 1
ATOM 520 C CA . THR A 1 72 ? 11.294 -7.118 -6.682 1.00 91.62 72 THR A CA 1
ATOM 521 C C . THR A 1 72 ? 10.977 -6.076 -5.610 1.00 91.62 72 THR A C 1
ATOM 523 O O . THR A 1 72 ? 11.053 -6.398 -4.421 1.00 91.62 72 THR A O 1
ATOM 526 N N . ILE A 1 73 ? 10.593 -4.859 -6.003 1.00 92.62 73 ILE A N 1
ATOM 527 C CA . ILE A 1 73 ? 10.197 -3.783 -5.085 1.00 92.62 73 ILE A CA 1
ATOM 528 C C . ILE A 1 73 ? 8.916 -4.183 -4.342 1.00 92.62 73 ILE A C 1
ATOM 530 O O . ILE A 1 73 ? 8.912 -4.247 -3.115 1.00 92.62 73 ILE A O 1
ATOM 534 N N . MET A 1 74 ? 7.847 -4.555 -5.050 1.00 92.06 74 MET A N 1
ATOM 535 C CA . MET A 1 74 ? 6.573 -4.954 -4.433 1.00 92.06 74 MET A CA 1
ATOM 536 C C . MET A 1 74 ? 6.730 -6.133 -3.464 1.00 92.06 74 MET A C 1
ATOM 538 O O . MET A 1 74 ? 6.149 -6.124 -2.378 1.00 92.06 74 MET A O 1
ATOM 542 N N . ALA A 1 75 ? 7.555 -7.123 -3.814 1.00 90.19 75 ALA A N 1
ATOM 543 C CA . ALA A 1 75 ? 7.858 -8.248 -2.936 1.00 90.19 75 ALA A CA 1
ATOM 544 C C . ALA A 1 75 ? 8.647 -7.838 -1.678 1.00 90.19 75 ALA A C 1
ATOM 546 O O . ALA A 1 75 ? 8.576 -8.542 -0.675 1.00 90.19 75 ALA A O 1
ATOM 547 N N . ALA A 1 76 ? 9.400 -6.732 -1.708 1.00 89.44 76 ALA A N 1
ATOM 548 C CA . ALA A 1 76 ? 10.102 -6.213 -0.531 1.00 89.44 76 ALA A CA 1
ATOM 549 C C . ALA A 1 76 ? 9.136 -5.535 0.453 1.00 89.44 76 ALA A C 1
ATOM 551 O O . ALA A 1 76 ? 9.281 -5.690 1.662 1.00 89.44 76 ALA A O 1
ATOM 552 N N . TYR A 1 77 ? 8.123 -4.832 -0.062 1.00 91.06 77 TYR A N 1
ATOM 553 C CA . TYR A 1 77 ? 7.109 -4.155 0.752 1.00 91.06 77 TYR A CA 1
ATOM 554 C C . TYR A 1 77 ? 6.013 -5.091 1.274 1.00 91.06 77 TYR A C 1
ATOM 556 O O . TYR A 1 77 ? 5.456 -4.849 2.343 1.00 91.06 77 TYR A O 1
ATOM 564 N N . ARG A 1 78 ? 5.705 -6.170 0.545 1.00 90.88 78 ARG A N 1
ATOM 565 C CA . ARG A 1 78 ? 4.662 -7.145 0.901 1.00 90.88 78 ARG A CA 1
ATOM 566 C C . ARG A 1 78 ? 4.685 -7.600 2.374 1.00 90.88 78 ARG A C 1
ATOM 568 O O . ARG A 1 78 ? 3.653 -7.446 3.021 1.00 90.88 78 ARG A O 1
ATOM 575 N N . PRO A 1 79 ? 5.800 -8.099 2.943 1.00 90.75 79 PRO A N 1
ATOM 576 C CA . PRO A 1 79 ? 5.810 -8.548 4.338 1.00 90.75 79 PRO A CA 1
ATOM 577 C C . PRO A 1 79 ? 5.531 -7.417 5.340 1.00 90.75 79 PRO A C 1
ATOM 579 O O . PRO A 1 79 ? 4.999 -7.676 6.417 1.00 90.75 79 PRO A O 1
ATOM 582 N N . LEU A 1 80 ? 5.848 -6.161 5.000 1.00 91.56 80 LEU A N 1
ATOM 583 C CA . LEU A 1 80 ? 5.567 -5.009 5.861 1.00 91.56 80 LEU A CA 1
ATOM 584 C C . LEU A 1 80 ? 4.069 -4.708 5.908 1.00 91.56 80 LEU A C 1
ATOM 586 O O . LEU A 1 80 ? 3.517 -4.497 6.987 1.00 91.56 80 LEU A O 1
ATOM 590 N N . PHE A 1 81 ? 3.404 -4.740 4.753 1.00 91.69 81 PHE A N 1
ATOM 591 C CA . PHE A 1 81 ? 1.951 -4.611 4.667 1.00 91.69 81 PHE A CA 1
ATOM 592 C C . PHE A 1 81 ? 1.234 -5.778 5.352 1.00 91.69 81 PHE A C 1
ATOM 594 O O . PHE A 1 81 ? 0.296 -5.558 6.118 1.00 91.69 81 PHE A O 1
ATOM 601 N N . GLU A 1 82 ? 1.712 -7.009 5.154 1.00 92.25 82 GLU A N 1
ATOM 602 C CA . GLU A 1 82 ? 1.160 -8.188 5.822 1.00 92.25 82 GLU A CA 1
ATOM 603 C C . GLU A 1 82 ? 1.267 -8.078 7.349 1.00 92.25 82 GLU A C 1
ATOM 605 O O . GLU A 1 82 ? 0.280 -8.289 8.061 1.00 92.25 82 GLU A O 1
ATOM 610 N N . HIS A 1 83 ? 2.439 -7.680 7.852 1.00 92.12 83 HIS A N 1
ATOM 611 C CA . HIS A 1 83 ? 2.662 -7.470 9.278 1.00 92.12 83 HIS A CA 1
ATOM 612 C C . HIS A 1 83 ? 1.768 -6.358 9.838 1.00 92.12 83 HIS A C 1
ATOM 614 O O . HIS A 1 83 ? 1.113 -6.559 10.860 1.00 92.12 83 HIS A O 1
ATOM 620 N N . LEU A 1 84 ? 1.689 -5.209 9.161 1.00 91.88 84 LEU A N 1
ATOM 621 C CA . LEU A 1 84 ? 0.885 -4.073 9.609 1.00 91.88 84 LEU A CA 1
ATOM 622 C C . LEU A 1 84 ? -0.613 -4.403 9.652 1.00 91.88 84 LEU A C 1
ATOM 624 O O . LEU A 1 84 ? -1.285 -4.067 10.626 1.00 91.88 84 LEU A O 1
ATOM 628 N N . GLY A 1 85 ? -1.128 -5.107 8.639 1.00 91.62 85 GLY A N 1
ATOM 629 C CA . GLY A 1 85 ? -2.510 -5.591 8.633 1.00 91.62 85 GLY A CA 1
ATOM 630 C C . GLY A 1 85 ? -2.784 -6.561 9.788 1.00 91.62 85 GLY A C 1
ATOM 631 O O . GLY A 1 85 ? -3.801 -6.449 10.472 1.00 91.62 85 GLY A O 1
ATOM 632 N N . GLN A 1 86 ? -1.851 -7.471 10.083 1.00 93.25 86 GLN A N 1
ATOM 633 C CA . GLN A 1 86 ? -1.980 -8.392 11.216 1.00 93.25 86 GLN A CA 1
ATOM 634 C C . GLN A 1 86 ? -1.936 -7.678 12.580 1.00 93.25 86 GLN A C 1
ATOM 636 O O . GLN A 1 86 ? -2.666 -8.065 13.500 1.00 93.25 86 GLN A O 1
ATOM 641 N N . GLN A 1 87 ? -1.115 -6.633 12.720 1.00 92.25 87 GLN A N 1
ATOM 642 C CA . GLN A 1 87 ? -1.068 -5.802 13.929 1.00 92.25 87 GLN A CA 1
ATOM 643 C C . GLN A 1 87 ? -2.381 -5.044 14.126 1.00 92.25 87 GLN A C 1
ATOM 645 O O . GLN A 1 87 ? -2.977 -5.126 15.200 1.00 92.25 87 GLN A O 1
ATOM 650 N N . MET A 1 88 ? -2.905 -4.422 13.066 1.00 92.06 88 MET A N 1
ATOM 651 C CA . MET A 1 88 ? -4.185 -3.718 13.127 1.00 92.06 88 MET A CA 1
ATOM 652 C C . MET A 1 88 ? -5.320 -4.663 13.536 1.00 92.06 88 MET A C 1
ATOM 654 O O . MET A 1 88 ? -6.132 -4.331 14.395 1.00 92.06 88 MET A O 1
ATOM 658 N N . ARG A 1 89 ? -5.346 -5.880 12.982 1.00 92.88 89 ARG A N 1
ATOM 659 C CA . ARG A 1 89 ? -6.336 -6.898 13.348 1.00 92.88 89 ARG A CA 1
ATOM 660 C C . ARG A 1 89 ? -6.219 -7.343 14.807 1.00 92.88 89 ARG A C 1
ATOM 662 O O . ARG A 1 89 ? -7.232 -7.533 15.477 1.00 92.88 89 ARG A O 1
ATOM 669 N N . SER A 1 90 ? -4.995 -7.475 15.316 1.00 92.62 90 SER A N 1
ATOM 670 C CA . SER A 1 90 ? -4.752 -7.766 16.735 1.00 92.62 90 SER A CA 1
ATOM 671 C C . SER A 1 90 ? -5.272 -6.638 17.633 1.00 92.62 90 SER A C 1
ATOM 673 O O . SER A 1 90 ? -5.932 -6.913 18.634 1.00 92.62 90 SER A O 1
ATOM 675 N N . ALA A 1 91 ? -5.055 -5.377 17.241 1.00 91.56 91 ALA A N 1
ATOM 676 C CA . ALA A 1 91 ? -5.589 -4.211 17.942 1.00 91.56 91 ALA A CA 1
ATOM 677 C C . ALA A 1 91 ? -7.129 -4.204 17.947 1.00 91.56 91 ALA A C 1
ATOM 679 O O . ALA A 1 91 ? -7.730 -4.033 19.006 1.00 91.56 91 ALA A O 1
ATOM 680 N N . VAL A 1 92 ? -7.773 -4.487 16.807 1.00 91.00 92 VAL A N 1
ATOM 681 C CA . VAL A 1 92 ? -9.239 -4.643 16.715 1.00 91.00 92 VAL A CA 1
ATOM 682 C C . VAL A 1 92 ? -9.744 -5.709 17.687 1.00 91.00 92 VAL A C 1
ATOM 684 O O . VAL A 1 92 ? -10.680 -5.454 18.443 1.00 91.00 92 VAL A O 1
ATOM 687 N N . GLY A 1 93 ? -9.103 -6.881 17.719 1.00 92.44 93 GLY A N 1
ATOM 688 C CA . GLY A 1 93 ? -9.467 -7.957 18.643 1.00 92.44 93 GLY A CA 1
ATOM 689 C C . GLY A 1 93 ? -9.328 -7.556 20.115 1.00 92.44 93 GLY A C 1
ATOM 690 O O . GLY A 1 93 ? -10.200 -7.867 20.926 1.00 92.44 93 GLY A O 1
ATOM 691 N N . ALA A 1 94 ? -8.270 -6.820 20.461 1.00 92.50 94 ALA A N 1
ATOM 692 C CA . ALA A 1 94 ? -8.041 -6.342 21.821 1.00 92.50 94 ALA A CA 1
ATOM 693 C C . ALA A 1 94 ? -9.098 -5.312 22.263 1.00 92.50 94 ALA A C 1
ATOM 695 O O . ALA A 1 94 ? -9.606 -5.394 23.383 1.00 92.50 94 ALA A O 1
ATOM 696 N N . VAL A 1 95 ? -9.477 -4.385 21.376 1.00 91.19 95 VAL A N 1
ATOM 697 C CA . VAL A 1 95 ? -10.550 -3.413 21.645 1.00 91.19 95 VAL A CA 1
ATOM 698 C C . VAL A 1 95 ? -11.906 -4.110 21.762 1.00 91.19 95 VAL A C 1
ATOM 700 O O . VAL A 1 95 ? -12.643 -3.831 22.704 1.00 91.19 95 VAL A O 1
ATOM 703 N N . ALA A 1 96 ? -12.214 -5.065 20.880 1.00 92.06 96 ALA A N 1
ATOM 704 C CA . ALA A 1 96 ? -13.448 -5.852 20.946 1.00 92.06 96 ALA A CA 1
ATOM 705 C C . ALA A 1 96 ? -13.577 -6.621 22.275 1.00 92.06 96 ALA A C 1
ATOM 707 O O . ALA A 1 96 ? -14.642 -6.639 22.900 1.00 92.06 96 ALA A O 1
ATOM 708 N N . ALA A 1 97 ? -12.477 -7.223 22.740 1.00 92.94 97 ALA A N 1
ATOM 709 C CA . ALA A 1 97 ? -12.437 -7.931 24.014 1.00 92.94 97 ALA A CA 1
ATOM 710 C C . ALA A 1 97 ? -12.660 -6.980 25.202 1.00 92.94 97 ALA A C 1
ATOM 712 O O . ALA A 1 97 ? -13.496 -7.265 26.061 1.00 92.94 97 ALA A O 1
ATOM 713 N N . ALA A 1 98 ? -11.974 -5.832 25.234 1.00 90.56 98 ALA A N 1
ATOM 714 C CA . ALA A 1 98 ? -12.165 -4.827 26.282 1.00 90.56 98 ALA A CA 1
ATOM 715 C C . ALA A 1 98 ? -13.592 -4.259 26.294 1.00 90.56 98 ALA A C 1
ATOM 717 O O . ALA A 1 98 ? -14.177 -4.084 27.363 1.00 90.56 98 ALA A O 1
ATOM 718 N N . TRP A 1 99 ? -14.184 -4.043 25.117 1.00 91.56 99 TRP A N 1
ATOM 719 C CA . TRP A 1 99 ? -15.566 -3.590 24.980 1.00 91.56 99 TRP A CA 1
ATOM 720 C C . TRP A 1 99 ? -16.570 -4.611 25.528 1.00 91.56 99 TRP A C 1
ATOM 722 O O . TRP A 1 99 ? -17.466 -4.263 26.295 1.00 91.56 99 TRP A O 1
ATOM 732 N N . THR A 1 100 ? -16.363 -5.895 25.231 1.00 91.44 100 THR A N 1
ATOM 733 C CA . THR A 1 100 ? -17.189 -6.992 25.763 1.00 91.44 100 THR A CA 1
ATOM 734 C C . THR A 1 100 ? -17.092 -7.092 27.293 1.00 91.44 100 THR A C 1
ATOM 736 O O . THR A 1 100 ? -18.096 -7.290 27.984 1.00 91.44 100 THR A O 1
ATOM 739 N N . VAL A 1 101 ? -15.889 -6.920 27.856 1.00 91.38 101 VAL A N 1
ATOM 740 C CA . VAL A 1 101 ? -15.685 -6.879 29.316 1.00 91.38 101 VAL A CA 1
ATOM 741 C C . VAL A 1 101 ? -16.401 -5.680 29.934 1.00 91.38 101 VAL A C 1
ATOM 743 O O . VAL A 1 101 ? -17.048 -5.826 30.972 1.00 91.38 101 VAL A O 1
ATOM 746 N N . PHE A 1 102 ? -16.350 -4.514 29.291 1.00 88.94 102 PHE A N 1
ATOM 747 C CA . PHE A 1 102 ? -17.094 -3.345 29.748 1.00 88.94 102 PHE A CA 1
ATOM 748 C C . PHE A 1 102 ? -18.609 -3.604 29.755 1.00 88.94 102 PHE A C 1
ATOM 750 O O . PHE A 1 102 ? -19.256 -3.342 30.766 1.00 88.94 102 PHE A O 1
ATOM 757 N N . GLY A 1 103 ? -19.171 -4.200 28.700 1.00 87.50 103 GLY A N 1
ATOM 758 C CA . GLY A 1 103 ? -20.603 -4.515 28.644 1.00 87.50 103 GLY A CA 1
ATOM 759 C C . GLY A 1 103 ? -21.084 -5.484 29.725 1.00 87.50 103 GLY A C 1
ATOM 760 O O . GLY A 1 103 ? -22.217 -5.388 30.185 1.00 87.50 103 GLY A O 1
ATOM 761 N N . THR A 1 104 ? -20.216 -6.397 30.165 1.00 89.50 104 THR A N 1
ATOM 762 C CA . THR A 1 104 ? -20.549 -7.407 31.183 1.00 89.50 104 THR A CA 1
ATOM 763 C C . THR A 1 104 ? -20.283 -6.949 32.614 1.00 89.50 104 THR A C 1
ATOM 765 O O . THR A 1 104 ? -20.991 -7.363 33.529 1.00 89.50 104 THR A O 1
ATOM 768 N N . THR A 1 105 ? -19.260 -6.121 32.832 1.00 88.06 105 THR A N 1
ATOM 769 C CA . THR A 1 105 ? -18.775 -5.771 34.181 1.00 88.06 105 THR A CA 1
ATOM 770 C C . THR A 1 105 ? -18.921 -4.293 34.531 1.00 88.06 105 THR A C 1
ATOM 772 O O . THR A 1 105 ? -18.708 -3.913 35.680 1.00 88.06 105 THR A O 1
ATOM 775 N N . GLY A 1 106 ? -19.213 -3.442 33.547 1.00 84.56 106 GLY A N 1
ATOM 776 C CA . GLY A 1 106 ? -19.154 -1.986 33.665 1.00 84.56 106 GLY A CA 1
ATOM 777 C C . GLY A 1 106 ? -17.739 -1.424 33.820 1.00 84.56 106 GLY A C 1
ATOM 778 O O . GLY A 1 106 ? -17.579 -0.215 33.962 1.00 84.56 106 GLY A O 1
ATOM 779 N N . LYS A 1 107 ? -16.700 -2.271 33.801 1.00 85.38 107 LYS A N 1
ATOM 780 C CA . LYS A 1 107 ? -15.308 -1.855 33.971 1.00 85.38 107 LYS A CA 1
ATOM 781 C C . LYS A 1 107 ? -14.615 -1.747 32.619 1.00 85.38 107 LYS A C 1
ATOM 783 O O . LYS A 1 107 ? -14.418 -2.750 31.937 1.00 85.38 107 LYS A O 1
ATOM 788 N N . TRP A 1 108 ? -14.178 -0.541 32.274 1.00 84.00 108 TRP A N 1
ATOM 789 C CA . TRP A 1 108 ? -13.290 -0.328 31.138 1.00 84.00 108 TRP A CA 1
ATOM 790 C C . TRP A 1 108 ? -11.832 -0.495 31.551 1.00 84.00 108 TRP A C 1
ATOM 792 O O . TRP A 1 108 ? -11.395 -0.001 32.592 1.00 84.00 108 TRP A O 1
ATOM 802 N N . VAL A 1 109 ? -11.079 -1.213 30.724 1.00 85.31 109 VAL A N 1
ATOM 803 C CA . VAL A 1 109 ? -9.626 -1.320 30.829 1.00 85.31 109 VAL A CA 1
ATOM 804 C C . VAL A 1 109 ? -9.072 -1.129 29.430 1.00 85.31 109 VAL A C 1
ATOM 806 O O . VAL A 1 109 ? -9.301 -1.962 28.554 1.00 85.31 109 VAL A O 1
ATOM 809 N N . LYS A 1 110 ? -8.345 -0.030 29.229 1.00 84.62 110 LYS A N 1
ATOM 810 C CA . LYS A 1 110 ? -7.700 0.266 27.953 1.00 84.62 110 LYS A CA 1
ATOM 811 C C . LYS A 1 110 ? -6.734 -0.868 27.579 1.00 84.62 110 LYS A C 1
ATOM 813 O O . LYS A 1 110 ? -5.847 -1.182 28.381 1.00 84.62 110 LYS A O 1
ATOM 818 N N . PRO A 1 111 ? -6.863 -1.474 26.386 1.00 86.81 111 PRO A N 1
ATOM 819 C CA . PRO A 1 111 ? -5.898 -2.461 25.931 1.00 86.81 111 PRO A CA 1
ATOM 820 C C . PRO A 1 111 ? -4.490 -1.856 25.805 1.00 86.81 111 PRO A C 1
ATOM 822 O O . PRO A 1 111 ? -4.348 -0.734 25.307 1.00 86.81 111 PRO A O 1
ATOM 825 N N . PRO A 1 112 ? -3.434 -2.575 26.222 1.00 84.12 112 PRO A N 1
ATOM 826 C CA . PRO A 1 112 ? -2.065 -2.121 26.017 1.00 84.12 112 PRO A CA 1
ATOM 827 C C . PRO A 1 112 ? -1.659 -2.230 24.537 1.00 84.12 112 PRO A C 1
ATOM 829 O O . PRO A 1 112 ? -2.136 -3.107 23.821 1.00 84.12 112 PRO A O 1
ATOM 832 N N . ASN A 1 113 ? -0.713 -1.387 24.110 1.00 77.00 113 ASN A N 1
ATOM 833 C CA . ASN A 1 113 ? 0.018 -1.508 22.838 1.00 77.00 113 ASN A CA 1
ATOM 834 C C . ASN A 1 113 ? -0.855 -1.553 21.567 1.00 77.00 113 ASN A C 1
ATOM 836 O O . ASN A 1 113 ? -0.730 -2.456 20.747 1.00 77.00 113 ASN A O 1
ATOM 840 N N . LEU A 1 114 ? -1.720 -0.553 21.389 1.00 86.06 114 LEU A N 1
ATOM 841 C CA . LEU A 1 114 ? -2.567 -0.417 20.193 1.00 86.06 114 LEU A CA 1
ATOM 842 C C . LEU A 1 114 ? -1.903 0.320 19.028 1.00 86.06 114 LEU A C 1
ATOM 844 O O . LEU A 1 114 ? -2.411 0.280 17.910 1.00 86.06 114 LEU A O 1
ATOM 848 N N . ALA A 1 115 ? -0.798 1.016 19.288 1.00 85.56 115 ALA A N 1
ATOM 849 C CA . ALA A 1 115 ? -0.031 1.685 18.250 1.00 85.56 115 ALA A CA 1
ATOM 850 C C . ALA A 1 115 ? 0.773 0.652 17.436 1.00 85.56 115 ALA A C 1
ATOM 852 O O . ALA A 1 115 ? 1.293 -0.308 18.015 1.00 85.56 115 ALA A O 1
ATOM 853 N N . PRO A 1 116 ? 0.918 0.845 16.113 1.00 85.44 116 PRO A N 1
ATOM 854 C CA . PRO A 1 116 ? 1.771 -0.005 15.300 1.00 85.44 116 PRO A CA 1
ATOM 855 C C . PRO A 1 116 ? 3.241 0.133 15.732 1.00 85.44 116 PRO A C 1
ATOM 857 O O . PRO A 1 116 ? 3.666 1.214 16.155 1.00 85.44 116 PRO A O 1
ATOM 860 N N . PRO A 1 117 ? 4.050 -0.931 15.594 1.00 78.81 117 PRO A N 1
ATOM 861 C CA . PRO A 1 117 ? 5.486 -0.838 15.818 1.00 78.81 117 PRO A CA 1
ATOM 862 C C . PRO A 1 117 ? 6.141 0.094 14.792 1.00 78.81 117 PRO A C 1
ATOM 864 O O . PRO A 1 117 ? 5.617 0.325 13.700 1.00 78.81 117 PRO A O 1
ATOM 867 N N . ALA A 1 118 ? 7.331 0.598 15.120 1.00 78.94 118 ALA A N 1
ATOM 868 C CA . ALA A 1 118 ? 8.163 1.272 14.133 1.00 78.94 118 ALA A CA 1
ATOM 869 C C . ALA A 1 118 ? 8.507 0.287 13.003 1.00 78.94 118 ALA A C 1
ATOM 871 O O . ALA A 1 118 ? 9.093 -0.768 13.250 1.00 78.94 118 ALA A O 1
ATOM 872 N N . MET A 1 119 ? 8.135 0.633 11.770 1.00 78.88 119 MET A N 1
ATOM 873 C CA . MET A 1 119 ? 8.353 -0.214 10.599 1.00 78.88 119 MET A CA 1
ATOM 874 C C . MET A 1 119 ? 9.566 0.288 9.809 1.00 78.88 119 MET A C 1
ATOM 876 O O . MET A 1 119 ? 9.549 1.434 9.353 1.00 78.88 119 MET A O 1
ATOM 880 N N . PRO A 1 120 ? 10.617 -0.531 9.620 1.00 77.75 120 PRO A N 1
ATOM 881 C CA . PRO A 1 120 ? 11.716 -0.166 8.739 1.00 77.75 120 PRO A CA 1
ATOM 882 C C . PRO A 1 120 ? 11.232 -0.175 7.284 1.00 77.75 120 PRO A C 1
ATOM 884 O O . PRO A 1 120 ? 10.628 -1.145 6.824 1.00 77.75 120 PRO A O 1
ATOM 887 N N . ILE A 1 121 ? 11.495 0.912 6.560 1.00 78.62 121 ILE A N 1
ATOM 888 C CA . ILE A 1 121 ? 11.222 1.006 5.121 1.00 78.62 121 ILE A CA 1
ATOM 889 C C . ILE A 1 121 ? 12.313 0.213 4.376 1.00 78.62 121 ILE A C 1
ATOM 891 O O . ILE A 1 121 ? 13.477 0.288 4.781 1.00 78.62 121 ILE A O 1
ATOM 895 N N . PRO A 1 122 ? 11.981 -0.556 3.320 1.00 79.69 122 PRO A N 1
ATOM 896 C CA . PRO A 1 122 ? 12.978 -1.272 2.533 1.00 79.69 122 PRO A CA 1
ATOM 897 C C . PRO A 1 122 ? 13.989 -0.305 1.906 1.00 79.69 122 PRO A C 1
ATOM 899 O O . PRO A 1 122 ? 13.603 0.718 1.350 1.00 79.69 122 PRO A O 1
ATOM 902 N N . ASP A 1 123 ? 15.276 -0.647 1.951 1.00 78.88 123 ASP A N 1
ATOM 903 C CA . ASP A 1 123 ? 16.320 0.105 1.249 1.00 78.88 123 ASP A CA 1
ATOM 904 C C . ASP A 1 123 ? 16.478 -0.466 -0.169 1.00 78.88 123 ASP A C 1
ATOM 906 O O . ASP A 1 123 ? 17.131 -1.489 -0.414 1.00 78.88 123 ASP A O 1
ATOM 910 N N . VAL A 1 124 ? 15.756 0.167 -1.095 1.00 82.00 124 VAL A N 1
ATOM 911 C CA . VAL A 1 124 ? 15.763 -0.146 -2.524 1.00 82.00 124 VAL A CA 1
ATOM 912 C C . VAL A 1 124 ? 16.823 0.714 -3.203 1.00 82.00 124 VAL A C 1
ATOM 914 O O . VAL A 1 124 ? 16.705 1.935 -3.269 1.00 82.00 124 VAL A O 1
ATOM 917 N N . CYS A 1 125 ? 17.847 0.070 -3.760 1.00 86.00 125 CYS A N 1
ATOM 918 C CA . CYS A 1 125 ? 18.848 0.729 -4.591 1.00 86.00 125 CYS A CA 1
ATOM 919 C C . CYS A 1 125 ? 18.643 0.325 -6.054 1.00 86.00 125 CYS A C 1
ATOM 921 O O . CYS A 1 125 ? 18.354 -0.836 -6.346 1.00 86.00 125 CYS A O 1
ATOM 923 N N . ILE A 1 126 ? 18.793 1.267 -6.984 1.00 89.31 126 ILE A N 1
ATOM 924 C CA . ILE A 1 126 ? 18.768 0.988 -8.422 1.00 89.31 126 ILE A CA 1
ATOM 925 C C . ILE A 1 126 ? 20.143 1.320 -8.974 1.00 89.31 126 ILE A C 1
ATOM 927 O O . ILE A 1 126 ? 20.548 2.482 -9.001 1.00 89.31 126 ILE A O 1
ATOM 931 N N . GLU A 1 127 ? 20.857 0.289 -9.409 1.00 89.06 127 GLU A N 1
ATOM 932 C CA . GLU A 1 127 ? 22.213 0.423 -9.922 1.00 89.06 127 GLU A CA 1
ATOM 933 C C . GLU A 1 127 ? 22.242 0.212 -11.438 1.00 89.06 127 GLU A C 1
ATOM 935 O O . GLU A 1 127 ? 21.658 -0.756 -11.942 1.00 89.06 127 GLU A O 1
ATOM 940 N N . PRO A 1 128 ? 22.928 1.089 -12.190 1.00 89.00 128 PRO A N 1
ATOM 941 C CA . PRO A 1 128 ? 23.153 0.871 -13.606 1.00 89.00 128 PRO A CA 1
ATOM 942 C C . PRO A 1 128 ? 24.211 -0.218 -13.810 1.00 89.00 128 PRO A C 1
ATOM 944 O O . PRO A 1 128 ? 25.302 -0.177 -13.239 1.00 89.00 128 PRO A O 1
ATOM 947 N N . ARG A 1 129 ? 23.920 -1.187 -14.676 1.00 89.25 129 ARG A N 1
ATOM 948 C CA . ARG A 1 129 ? 24.930 -2.115 -15.199 1.00 89.25 129 ARG A CA 1
ATOM 949 C C . ARG A 1 129 ? 25.818 -1.424 -16.240 1.00 89.25 129 ARG A C 1
ATOM 951 O O . ARG A 1 129 ? 25.406 -0.418 -16.816 1.00 89.25 129 ARG A O 1
ATOM 958 N N . PRO A 1 130 ? 27.013 -1.974 -16.533 1.00 90.12 130 PRO A N 1
ATOM 959 C CA . PRO A 1 130 ? 27.846 -1.479 -17.625 1.00 90.12 130 PRO A CA 1
ATOM 960 C C . PRO A 1 130 ? 27.072 -1.399 -18.945 1.00 90.12 130 PRO A C 1
ATOM 962 O O . PRO A 1 130 ? 26.306 -2.309 -19.274 1.00 90.12 130 PRO A O 1
ATOM 965 N N . ALA A 1 131 ? 27.288 -0.313 -19.688 1.00 90.38 131 ALA A N 1
ATOM 966 C CA . ALA A 1 131 ? 26.659 -0.093 -20.983 1.00 90.38 131 ALA A CA 1
ATOM 967 C C . ALA A 1 131 ? 27.074 -1.187 -21.980 1.00 90.38 131 ALA A C 1
ATOM 969 O O . ALA A 1 131 ? 28.257 -1.522 -22.078 1.00 90.38 131 ALA A O 1
ATOM 970 N N . ARG A 1 132 ? 26.114 -1.730 -22.731 1.00 93.06 132 ARG A N 1
ATOM 971 C CA . ARG A 1 132 ? 26.361 -2.775 -23.735 1.00 93.06 132 ARG A CA 1
ATOM 972 C C . ARG A 1 132 ? 25.409 -2.660 -24.927 1.00 93.06 132 ARG A C 1
ATOM 974 O O . ARG A 1 132 ? 24.309 -2.138 -24.754 1.00 93.06 132 ARG A O 1
ATOM 981 N N . PRO A 1 133 ? 25.775 -3.170 -26.113 1.00 91.94 133 PRO A N 1
ATOM 982 C CA . PRO A 1 133 ? 24.798 -3.383 -27.177 1.00 91.94 133 PRO A CA 1
ATOM 983 C C . PRO A 1 133 ? 23.723 -4.393 -26.738 1.00 91.94 133 PRO A C 1
ATOM 985 O O . PRO A 1 133 ? 23.929 -5.179 -25.802 1.00 91.94 133 PRO A O 1
ATOM 988 N N . LEU A 1 134 ? 22.576 -4.365 -27.419 1.00 91.56 134 LEU A N 1
ATOM 989 C CA . LEU A 1 134 ? 21.536 -5.382 -27.265 1.00 91.56 134 LEU A CA 1
ATOM 990 C C . LEU A 1 134 ? 22.031 -6.741 -27.779 1.00 91.56 134 LEU A C 1
ATOM 992 O O . LEU A 1 134 ? 22.830 -6.812 -28.715 1.00 91.56 134 LEU A O 1
ATOM 996 N N . GLY A 1 135 ? 21.583 -7.816 -27.134 1.00 88.50 135 GLY A N 1
ATOM 997 C CA . GLY A 1 135 ? 21.777 -9.180 -27.622 1.00 88.50 135 GLY A CA 1
ATOM 998 C C . GLY A 1 135 ? 20.937 -9.459 -28.871 1.00 88.50 135 GLY A C 1
ATOM 999 O O . GLY A 1 135 ? 19.992 -8.736 -29.162 1.00 88.50 135 GLY A O 1
ATOM 1000 N N . ASN A 1 136 ? 21.260 -10.535 -29.596 1.00 84.31 136 ASN A N 1
ATOM 1001 C CA . ASN A 1 136 ? 20.607 -10.875 -30.871 1.00 84.31 136 ASN A CA 1
ATOM 1002 C C . ASN A 1 136 ? 19.085 -11.099 -30.764 1.00 84.31 136 ASN A C 1
ATOM 1004 O O . ASN A 1 136 ? 18.383 -10.898 -31.750 1.00 84.31 136 ASN A O 1
ATOM 1008 N N . ASP A 1 137 ? 18.597 -11.487 -29.584 1.00 87.69 137 ASP A N 1
ATOM 1009 C CA . ASP A 1 137 ? 17.178 -11.753 -29.311 1.00 87.69 137 ASP A CA 1
ATOM 1010 C C . ASP A 1 137 ? 16.515 -10.647 -28.464 1.00 87.69 137 ASP A C 1
ATOM 1012 O O . ASP 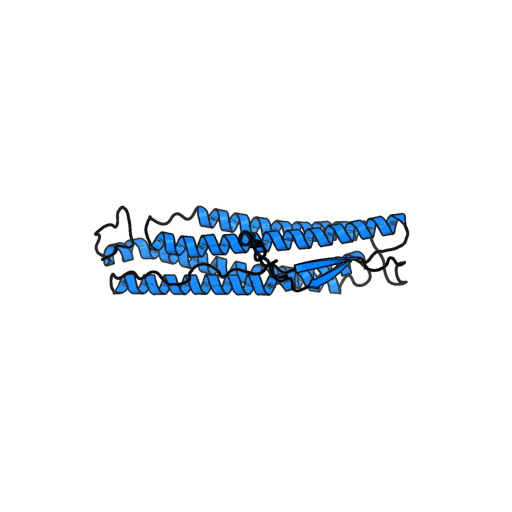A 1 137 ? 15.341 -10.754 -28.114 1.00 87.69 137 ASP A O 1
ATOM 1016 N N . GLU A 1 138 ? 17.261 -9.595 -28.107 1.00 92.19 138 GLU A N 1
ATOM 1017 C CA . GLU A 1 138 ? 16.761 -8.478 -27.305 1.00 92.19 138 GLU A CA 1
ATOM 1018 C C . GLU A 1 138 ? 16.301 -7.329 -28.200 1.00 92.19 138 GLU A C 1
ATOM 1020 O O . GLU A 1 138 ? 16.994 -6.922 -29.135 1.00 92.19 138 GLU A O 1
ATOM 1025 N N . ASN A 1 139 ? 15.167 -6.732 -27.855 1.00 92.31 139 ASN A N 1
ATOM 1026 C CA . ASN A 1 139 ? 14.693 -5.502 -28.468 1.00 92.31 139 ASN A CA 1
ATOM 1027 C C . ASN A 1 139 ? 14.223 -4.492 -27.408 1.00 92.31 139 ASN A C 1
ATOM 1029 O O . ASN A 1 139 ? 14.039 -4.806 -26.229 1.00 92.31 139 ASN A O 1
ATOM 1033 N N . ILE A 1 140 ? 14.104 -3.236 -27.841 1.00 92.00 140 ILE A N 1
ATOM 1034 C CA . ILE A 1 140 ? 13.470 -2.161 -27.078 1.00 92.00 140 ILE A CA 1
ATOM 1035 C C . ILE A 1 140 ? 12.494 -1.469 -28.024 1.00 92.00 140 ILE A C 1
ATOM 1037 O O . ILE A 1 140 ? 12.905 -0.639 -28.840 1.00 92.00 140 ILE A O 1
ATOM 1041 N N . ASP A 1 141 ? 11.210 -1.797 -27.911 1.00 91.06 141 ASP A N 1
ATOM 1042 C CA . ASP A 1 141 ? 10.146 -1.010 -28.526 1.00 91.06 141 ASP A CA 1
ATOM 1043 C C . ASP A 1 141 ? 9.854 0.226 -27.658 1.00 91.06 141 ASP A C 1
ATOM 1045 O O . ASP A 1 141 ? 9.529 0.132 -26.468 1.00 91.06 141 ASP A O 1
ATOM 1049 N N . ALA A 1 142 ? 10.008 1.412 -28.248 1.00 87.50 142 ALA A N 1
ATOM 1050 C CA . ALA A 1 142 ? 9.861 2.679 -27.543 1.00 87.50 142 ALA A CA 1
ATOM 1051 C C . ALA A 1 142 ? 8.415 2.958 -27.101 1.00 87.50 142 ALA A C 1
ATOM 1053 O O . ALA A 1 142 ? 8.215 3.485 -26.003 1.00 87.50 142 ALA A O 1
ATOM 1054 N N . ASP A 1 143 ? 7.424 2.608 -27.921 1.00 89.38 143 ASP A N 1
ATOM 1055 C CA . ASP A 1 143 ? 6.013 2.854 -27.620 1.00 89.38 143 ASP A CA 1
ATOM 1056 C C . ASP A 1 143 ? 5.517 1.856 -26.574 1.00 89.38 143 ASP A C 1
ATOM 1058 O O . ASP A 1 143 ? 4.923 2.258 -25.569 1.00 89.38 143 ASP A O 1
ATOM 1062 N N . TYR A 1 144 ? 5.875 0.580 -26.734 1.00 89.81 144 TYR A N 1
ATOM 1063 C CA . TYR A 1 144 ? 5.550 -0.466 -25.767 1.00 89.81 144 TYR A CA 1
ATOM 1064 C C . TYR A 1 144 ? 6.216 -0.215 -24.404 1.00 89.81 144 TYR A C 1
ATOM 1066 O O . TYR A 1 144 ? 5.579 -0.288 -23.351 1.00 89.81 144 TYR A O 1
ATOM 1074 N N . THR A 1 145 ? 7.490 0.192 -24.394 1.00 90.88 145 THR A N 1
ATOM 1075 C CA . THR A 1 145 ? 8.185 0.550 -23.148 1.00 90.88 145 THR A CA 1
ATOM 1076 C C . THR A 1 145 ? 7.544 1.764 -22.473 1.00 90.88 145 THR A C 1
ATOM 1078 O O . THR A 1 145 ? 7.372 1.784 -21.251 1.00 90.88 145 THR A O 1
ATOM 1081 N N . LYS A 1 146 ? 7.157 2.784 -23.248 1.00 90.19 146 LYS A N 1
ATOM 1082 C CA . LYS A 1 146 ? 6.495 3.986 -22.726 1.00 90.19 146 LYS A CA 1
ATOM 1083 C C . LYS A 1 146 ? 5.141 3.669 -22.093 1.00 90.19 146 LYS A C 1
ATOM 1085 O O . LYS A 1 146 ? 4.826 4.245 -21.048 1.00 90.19 146 LYS A O 1
ATOM 1090 N N . GLU A 1 147 ? 4.370 2.760 -22.684 1.00 91.06 147 GLU A N 1
ATOM 1091 C CA . GLU A 1 147 ? 3.113 2.267 -22.117 1.00 91.06 147 GLU A CA 1
ATOM 1092 C C . GLU A 1 147 ? 3.340 1.661 -20.723 1.00 91.06 147 GLU A C 1
ATOM 1094 O O . GLU A 1 147 ? 2.736 2.102 -19.741 1.00 91.06 147 GLU A O 1
ATOM 1099 N N . PHE A 1 148 ? 4.285 0.725 -20.600 1.00 91.56 148 PHE A N 1
ATOM 1100 C CA . PHE A 1 148 ? 4.580 0.067 -19.326 1.00 91.56 148 PHE A CA 1
ATOM 1101 C C . PHE A 1 148 ? 5.144 1.017 -18.266 1.00 91.56 148 PHE A C 1
ATOM 1103 O O . PHE A 1 148 ? 4.774 0.918 -17.095 1.00 91.56 148 PHE A O 1
ATOM 1110 N N . LEU A 1 149 ? 5.979 1.984 -18.654 1.00 91.19 149 LEU A N 1
ATOM 1111 C CA . LEU A 1 149 ? 6.416 3.054 -17.753 1.00 91.19 149 LEU A CA 1
ATOM 1112 C C . LEU A 1 149 ? 5.220 3.842 -17.196 1.00 91.19 149 LEU A C 1
ATOM 1114 O O . LEU A 1 149 ? 5.191 4.161 -16.005 1.00 91.19 149 LEU A O 1
ATOM 1118 N N . GLY A 1 150 ? 4.226 4.134 -18.038 1.00 88.19 150 GLY A N 1
ATOM 1119 C CA . GLY A 1 150 ? 2.970 4.762 -17.628 1.00 88.19 150 GLY A CA 1
ATOM 1120 C C . GLY A 1 150 ? 2.174 3.896 -16.652 1.00 88.19 150 GLY A C 1
ATOM 1121 O O . GLY A 1 150 ? 1.770 4.381 -15.595 1.00 88.19 150 GLY A O 1
ATOM 1122 N N . HIS A 1 151 ? 2.011 2.606 -16.956 1.00 89.88 151 HIS A N 1
ATOM 1123 C CA . HIS A 1 151 ? 1.291 1.662 -16.099 1.00 89.88 151 HIS A CA 1
ATOM 1124 C C . HIS A 1 151 ? 1.929 1.514 -14.714 1.00 89.88 151 HIS A C 1
ATOM 1126 O O . HIS A 1 151 ? 1.224 1.587 -13.710 1.00 89.88 151 HIS A O 1
ATOM 1132 N N . ILE A 1 152 ? 3.255 1.369 -14.624 1.00 91.50 152 ILE A N 1
ATOM 1133 C CA . ILE A 1 152 ? 3.934 1.231 -13.327 1.00 91.50 152 ILE A CA 1
ATOM 1134 C C . ILE A 1 152 ? 3.809 2.503 -12.480 1.00 91.50 152 ILE A C 1
ATOM 1136 O O . ILE A 1 152 ? 3.578 2.411 -11.271 1.00 91.50 152 ILE A O 1
ATOM 1140 N N . ARG A 1 153 ? 3.892 3.689 -13.097 1.00 90.44 153 ARG A N 1
ATOM 1141 C CA . ARG A 1 153 ? 3.648 4.963 -12.398 1.00 90.44 153 ARG A CA 1
ATOM 1142 C C . ARG A 1 153 ? 2.217 5.043 -11.871 1.00 90.44 153 ARG A C 1
ATOM 1144 O O . ARG A 1 153 ? 2.030 5.314 -10.687 1.00 90.44 153 ARG A O 1
ATOM 1151 N N . ALA A 1 154 ? 1.232 4.711 -12.708 1.00 87.75 154 ALA A N 1
ATOM 1152 C CA . ALA A 1 154 ? -0.177 4.698 -12.321 1.00 87.75 154 ALA A CA 1
ATOM 1153 C C . ALA A 1 154 ? -0.461 3.724 -11.163 1.00 87.75 154 ALA A C 1
ATOM 1155 O O . ALA A 1 154 ? -1.208 4.056 -10.243 1.00 87.75 154 ALA A O 1
ATOM 1156 N N . VAL A 1 155 ? 0.179 2.549 -11.155 1.00 87.31 155 VAL A N 1
ATOM 1157 C CA . VAL A 1 155 ? 0.093 1.601 -10.034 1.00 87.31 155 VAL A CA 1
ATOM 1158 C C . VAL A 1 155 ? 0.640 2.226 -8.747 1.00 87.31 155 VAL A C 1
ATOM 1160 O O . VAL A 1 155 ? -0.035 2.184 -7.718 1.00 87.31 155 VAL A O 1
ATOM 1163 N N . GLY A 1 156 ? 1.818 2.855 -8.794 1.00 81.62 156 GLY A N 1
ATOM 1164 C CA . GLY A 1 156 ? 2.391 3.550 -7.638 1.00 81.62 156 GLY A CA 1
ATOM 1165 C C . GLY A 1 156 ? 1.485 4.660 -7.089 1.00 81.62 156 GLY A C 1
ATOM 1166 O O . GLY A 1 156 ? 1.276 4.744 -5.877 1.00 81.62 156 GLY A O 1
ATOM 1167 N N . ASP A 1 157 ? 0.912 5.483 -7.969 1.00 86.00 157 ASP A N 1
ATOM 1168 C CA . ASP A 1 157 ? -0.008 6.561 -7.587 1.00 86.00 157 ASP A CA 1
ATOM 1169 C C . ASP A 1 157 ? -1.301 6.020 -6.962 1.00 86.00 157 ASP A C 1
ATOM 1171 O O . ASP A 1 157 ? -1.742 6.525 -5.928 1.00 86.00 157 ASP A O 1
ATOM 1175 N N . SER A 1 158 ? -1.848 4.928 -7.507 1.00 84.88 158 SER A N 1
ATOM 1176 C CA . SER A 1 158 ? -3.067 4.304 -6.981 1.00 84.88 158 SER A CA 1
ATOM 1177 C C . SER A 1 158 ? -2.926 3.843 -5.523 1.00 84.88 158 SER A C 1
ATOM 1179 O O . SER A 1 158 ? -3.852 4.020 -4.728 1.00 84.88 158 SER A O 1
ATOM 1181 N N . PHE A 1 159 ? -1.754 3.330 -5.123 1.00 84.38 159 PHE A N 1
ATOM 1182 C CA . PHE A 1 159 ? -1.492 2.960 -3.728 1.00 84.38 159 PHE A CA 1
ATOM 1183 C C . PHE A 1 159 ? -1.429 4.175 -2.802 1.00 84.38 159 PHE A C 1
ATOM 1185 O O . PHE A 1 159 ? -1.950 4.132 -1.683 1.00 84.38 159 PHE A O 1
ATOM 1192 N N . ALA A 1 160 ? -0.797 5.262 -3.250 1.00 78.31 160 ALA A N 1
ATOM 1193 C CA . ALA A 1 160 ? -0.712 6.493 -2.472 1.00 78.31 160 ALA A CA 1
ATOM 1194 C C . ALA A 1 160 ? -2.102 7.126 -2.280 1.00 78.31 160 ALA A C 1
ATOM 1196 O O . ALA A 1 160 ? -2.443 7.550 -1.172 1.00 78.31 160 ALA A O 1
ATOM 1197 N N . ASP A 1 161 ? -2.934 7.130 -3.324 1.00 82.12 161 ASP A N 1
ATOM 1198 C CA . ASP A 1 161 ? -4.303 7.638 -3.254 1.00 82.12 161 ASP A CA 1
ATOM 1199 C C . ASP A 1 161 ? -5.206 6.781 -2.362 1.00 82.12 161 ASP A C 1
ATOM 1201 O O . ASP A 1 161 ? -5.910 7.326 -1.508 1.00 82.12 161 ASP A O 1
ATOM 1205 N N . ALA A 1 162 ? -5.141 5.451 -2.479 1.00 78.81 162 ALA A N 1
ATOM 1206 C CA . ALA A 1 162 ? -5.900 4.545 -1.618 1.00 78.81 162 ALA A CA 1
ATOM 1207 C C . ALA A 1 162 ? -5.543 4.723 -0.130 1.00 78.81 162 ALA A C 1
ATOM 1209 O O . ALA A 1 162 ? -6.427 4.721 0.735 1.00 78.81 162 ALA A O 1
ATOM 1210 N N . ALA A 1 163 ? -4.260 4.930 0.179 1.00 75.50 163 ALA A N 1
ATOM 1211 C CA . ALA A 1 163 ? -3.813 5.208 1.540 1.00 75.50 163 ALA A CA 1
ATOM 1212 C C . ALA A 1 163 ? -4.318 6.567 2.051 1.00 75.50 163 ALA A C 1
ATOM 1214 O O . ALA A 1 163 ? -4.813 6.655 3.176 1.00 75.50 163 ALA A O 1
ATOM 1215 N N . ARG A 1 164 ? -4.255 7.615 1.221 1.00 76.06 164 ARG A N 1
ATOM 1216 C CA . ARG A 1 164 ? -4.757 8.957 1.558 1.00 76.06 164 ARG A CA 1
ATOM 1217 C C . ARG A 1 164 ? -6.262 8.968 1.814 1.00 76.06 164 ARG A C 1
ATOM 1219 O O . ARG A 1 164 ? -6.712 9.598 2.773 1.00 76.06 164 ARG A O 1
ATOM 1226 N N . GLU A 1 165 ? -7.035 8.274 0.985 1.00 79.44 165 GLU A N 1
ATOM 1227 C CA . GLU A 1 165 ? -8.481 8.131 1.173 1.00 79.44 165 GLU A CA 1
ATOM 1228 C C . GLU A 1 165 ? -8.791 7.367 2.466 1.00 79.44 165 GLU A C 1
ATOM 1230 O O . GLU A 1 165 ? -9.631 7.796 3.257 1.00 79.44 165 GLU A O 1
ATOM 1235 N N . SER A 1 166 ? -8.059 6.282 2.737 1.00 72.75 166 SER A N 1
ATOM 1236 C CA . SER A 1 166 ? -8.217 5.505 3.973 1.00 72.75 166 SER A CA 1
ATOM 1237 C C . SER A 1 166 ? -7.909 6.341 5.219 1.00 72.75 166 SER A C 1
ATOM 1239 O O . SER A 1 166 ? -8.688 6.326 6.171 1.00 72.75 166 SER A O 1
ATOM 1241 N N . PHE A 1 167 ? -6.830 7.130 5.194 1.00 71.31 167 PHE A N 1
ATOM 1242 C CA . PHE A 1 167 ? -6.480 8.060 6.271 1.00 71.31 167 PHE A CA 1
ATOM 1243 C C . PHE A 1 167 ? -7.542 9.154 6.450 1.00 71.31 167 PHE A C 1
ATOM 1245 O O . PHE A 1 167 ? -7.986 9.424 7.562 1.00 71.31 167 PHE A O 1
ATOM 1252 N N . THR A 1 168 ? -8.015 9.754 5.355 1.00 72.62 168 THR A N 1
ATOM 1253 C CA . THR A 1 168 ? -9.045 10.804 5.406 1.00 72.62 168 THR A CA 1
ATOM 1254 C C . THR A 1 168 ? -10.352 10.268 5.990 1.00 72.62 168 THR A C 1
ATOM 1256 O O . THR A 1 168 ? -10.996 10.937 6.798 1.00 72.62 168 THR A O 1
ATOM 1259 N N . ARG A 1 169 ? -10.743 9.046 5.615 1.00 71.38 169 ARG A N 1
ATOM 1260 C CA . ARG A 1 169 ? -11.925 8.373 6.162 1.00 71.38 169 ARG A CA 1
ATOM 1261 C C . ARG A 1 169 ? -11.759 8.034 7.640 1.00 71.38 169 ARG A C 1
ATOM 1263 O O . ARG A 1 169 ? -12.715 8.207 8.389 1.00 71.38 169 ARG A O 1
ATOM 1270 N N . ALA A 1 170 ? -10.568 7.602 8.052 1.00 67.06 170 ALA A N 1
ATOM 1271 C CA . ALA A 1 170 ? -10.249 7.367 9.456 1.00 67.06 170 ALA A CA 1
ATOM 1272 C C . ALA A 1 170 ? -10.424 8.645 10.290 1.00 67.06 170 ALA A C 1
ATOM 1274 O O . ALA A 1 170 ? -11.172 8.638 11.257 1.00 67.06 170 ALA A O 1
ATOM 1275 N N . VAL A 1 171 ? -9.850 9.770 9.855 1.00 63.81 171 VAL A N 1
ATOM 1276 C CA . VAL A 1 171 ? -9.952 11.058 10.570 1.00 63.81 171 VAL A CA 1
ATOM 1277 C C . VAL A 1 171 ? -11.392 11.600 10.632 1.00 63.81 171 VAL A C 1
ATOM 1279 O O . VAL A 1 171 ? -11.739 12.348 11.542 1.00 63.81 171 VAL A O 1
ATOM 1282 N N . ARG A 1 172 ? -12.257 11.244 9.672 1.00 61.41 172 ARG A N 1
ATOM 1283 C CA . ARG A 1 172 ? -13.664 11.695 9.629 1.00 61.41 172 ARG A CA 1
ATOM 1284 C C . ARG A 1 172 ? -14.618 10.878 10.501 1.00 61.41 172 ARG A C 1
ATOM 1286 O O . ARG A 1 172 ? -15.725 11.342 10.767 1.00 61.41 172 ARG A O 1
ATOM 1293 N N . ASN A 1 173 ? -14.234 9.673 10.902 1.00 60.12 173 ASN A N 1
ATOM 1294 C CA . ASN A 1 173 ? -15.056 8.781 11.711 1.00 60.12 173 ASN A CA 1
ATOM 1295 C C . ASN A 1 173 ? -15.035 9.248 13.178 1.00 60.12 173 ASN A C 1
ATOM 1297 O O . ASN A 1 173 ? -14.313 8.696 13.994 1.00 60.12 173 ASN A O 1
ATOM 1301 N N . GLN A 1 174 ? -15.815 10.279 13.511 1.00 54.22 174 GLN A N 1
ATOM 1302 C CA . GLN A 1 174 ? -15.922 10.767 14.888 1.00 54.22 174 GLN A CA 1
ATOM 1303 C C . GLN A 1 174 ? -16.704 9.767 15.750 1.00 54.22 174 GLN A C 1
ATOM 1305 O O . GLN A 1 174 ? -17.878 9.496 15.493 1.00 54.22 174 GLN A O 1
ATOM 1310 N N . LEU A 1 175 ? -16.049 9.226 16.775 1.00 60.50 175 LEU A N 1
ATOM 1311 C CA . LEU A 1 175 ? -16.701 8.596 17.921 1.00 60.50 175 LEU A CA 1
ATOM 1312 C C . LEU A 1 175 ? -17.000 9.661 18.992 1.00 60.50 175 LEU A C 1
ATOM 1314 O O . LEU A 1 175 ? -16.332 10.697 19.022 1.00 60.50 175 LEU A O 1
ATOM 1318 N N . PRO A 1 176 ? -17.987 9.447 19.879 1.00 59.38 176 PRO A N 1
ATOM 1319 C CA . PRO A 1 176 ? -18.175 10.313 21.039 1.00 59.38 176 PRO A CA 1
ATOM 1320 C C . PRO A 1 176 ? -16.925 10.309 21.931 1.00 59.38 176 PRO A C 1
ATOM 1322 O O . PRO A 1 176 ? -16.282 9.280 22.112 1.00 59.38 176 PRO A O 1
ATOM 1325 N N . VAL A 1 177 ? -16.587 11.484 22.465 1.00 61.31 177 VAL A N 1
ATOM 1326 C CA . VAL A 1 177 ? -15.311 11.790 23.132 1.00 61.31 177 VAL A CA 1
ATOM 1327 C C . VAL A 1 177 ? -15.095 10.916 24.382 1.00 61.31 177 VAL A C 1
ATOM 1329 O O . VAL A 1 177 ? -16.017 10.725 25.180 1.00 61.31 177 VAL A O 1
ATOM 1332 N N . GLY A 1 178 ? -13.872 10.419 24.593 1.00 72.00 178 GLY A N 1
ATOM 1333 C CA . GLY A 1 178 ? -13.480 9.635 25.773 1.00 72.00 178 GLY A CA 1
ATOM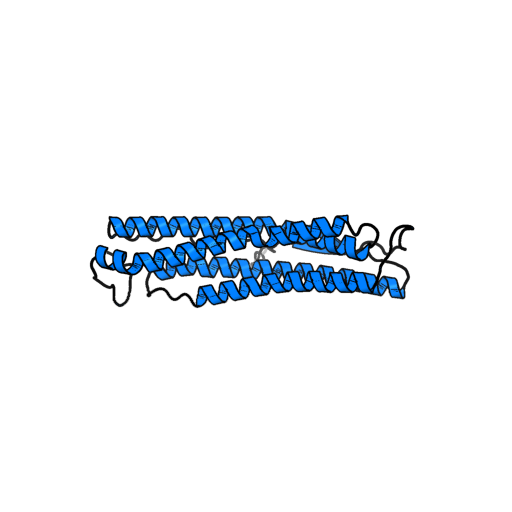 1334 C C . GLY A 1 178 ? -12.392 8.598 25.474 1.00 72.00 178 GLY A C 1
ATOM 1335 O O . GLY A 1 178 ? -11.986 8.421 24.326 1.00 72.00 178 GLY A O 1
ATOM 1336 N N . ASP A 1 179 ? -11.966 7.856 26.496 1.00 75.44 179 ASP A N 1
ATOM 1337 C CA . ASP A 1 179 ? -10.884 6.865 26.408 1.00 75.44 179 ASP A CA 1
ATOM 1338 C C . ASP A 1 179 ? -11.142 5.774 25.355 1.00 75.44 179 ASP A C 1
ATOM 1340 O O . ASP A 1 179 ? -10.197 5.242 24.768 1.00 75.44 179 ASP A O 1
ATOM 1344 N N . LEU A 1 180 ? -12.406 5.414 25.102 1.00 76.25 180 LEU A N 1
ATOM 1345 C CA . LEU A 1 180 ? -12.783 4.459 24.054 1.00 76.25 180 LEU A CA 1
ATOM 1346 C C . LEU A 1 180 ? -12.536 5.018 22.646 1.00 76.25 180 LEU A C 1
ATOM 1348 O O . LEU A 1 180 ? -12.000 4.305 21.795 1.00 76.25 180 LEU A O 1
ATOM 1352 N N . ALA A 1 181 ? -12.918 6.275 22.410 1.00 76.12 181 ALA A N 1
ATOM 1353 C CA . ALA A 1 181 ? -12.663 6.948 21.142 1.00 76.12 181 ALA A CA 1
ATOM 1354 C C . ALA A 1 181 ? -11.161 7.097 20.922 1.00 76.12 181 ALA A C 1
ATOM 1356 O O . ALA A 1 181 ? -10.672 6.648 19.894 1.00 76.12 181 ALA A O 1
ATOM 1357 N N . ASP A 1 182 ? -10.417 7.549 21.933 1.00 79.25 182 ASP A N 1
ATOM 1358 C CA . ASP A 1 182 ? -8.956 7.661 21.865 1.00 79.25 182 ASP A CA 1
ATOM 1359 C C . ASP A 1 182 ? -8.288 6.314 21.552 1.00 79.25 182 ASP A C 1
ATOM 1361 O O . ASP A 1 182 ? -7.300 6.232 20.825 1.00 79.25 182 ASP A O 1
ATOM 1365 N N . THR A 1 183 ? -8.824 5.224 22.100 1.00 82.31 183 THR A N 1
ATOM 1366 C CA . THR A 1 183 ? -8.333 3.858 21.875 1.00 82.31 183 THR A CA 1
ATOM 1367 C C . THR A 1 183 ? -8.545 3.414 20.424 1.00 82.31 183 THR A C 1
ATOM 1369 O O . THR A 1 183 ? -7.625 2.870 19.806 1.00 82.31 183 THR A O 1
ATOM 1372 N N . ILE A 1 184 ? -9.736 3.655 19.871 1.00 82.06 184 ILE A N 1
ATOM 1373 C CA . ILE A 1 184 ? -10.066 3.326 18.478 1.00 82.06 184 ILE A CA 1
ATOM 1374 C C . ILE A 1 184 ? -9.311 4.246 17.509 1.00 82.06 184 ILE A C 1
ATOM 1376 O O . ILE A 1 184 ? -8.764 3.764 16.516 1.00 82.06 184 ILE A O 1
ATOM 1380 N N . ASP A 1 185 ? -9.208 5.533 17.829 1.00 80.62 185 ASP A N 1
ATOM 1381 C CA . ASP A 1 185 ? -8.509 6.535 17.030 1.00 80.62 185 ASP A CA 1
ATOM 1382 C C . ASP A 1 185 ? -7.017 6.241 16.956 1.00 80.62 185 ASP A C 1
ATOM 1384 O O . ASP A 1 185 ? -6.470 6.213 15.858 1.00 80.62 185 ASP A O 1
ATOM 1388 N N . VAL A 1 186 ? -6.353 5.925 18.072 1.00 79.81 186 VAL A N 1
ATOM 1389 C CA . VAL A 1 186 ? -4.940 5.510 18.053 1.00 79.81 186 VAL A CA 1
ATOM 1390 C C . VAL A 1 186 ? -4.757 4.272 17.175 1.00 79.81 186 VAL A C 1
ATOM 1392 O O . VAL A 1 186 ? -3.912 4.267 16.279 1.00 79.81 186 VAL A O 1
ATOM 1395 N N . ALA A 1 187 ? -5.582 3.239 17.366 1.00 82.12 187 ALA A N 1
ATOM 1396 C CA . ALA A 1 187 ? -5.489 2.020 16.569 1.00 82.12 187 ALA A CA 1
ATOM 1397 C C . ALA A 1 187 ? -5.739 2.280 15.070 1.00 82.12 187 ALA A C 1
ATOM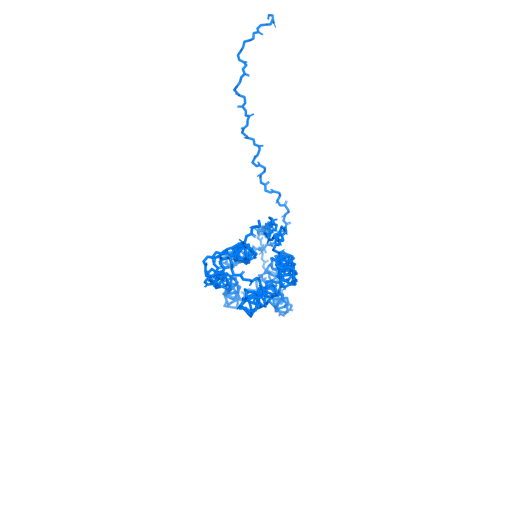 1399 O O . ALA A 1 187 ? -5.097 1.661 14.228 1.00 82.12 187 ALA A O 1
ATOM 1400 N N . MET A 1 188 ? -6.631 3.199 14.703 1.00 83.81 188 MET A N 1
ATOM 1401 C CA . MET A 1 188 ? -6.982 3.462 13.307 1.00 83.81 188 MET A CA 1
ATOM 1402 C C . MET A 1 188 ? -6.048 4.486 12.633 1.00 83.81 188 MET A C 1
ATOM 1404 O O . MET A 1 188 ? -5.533 4.238 11.538 1.00 83.81 188 MET A O 1
ATOM 1408 N N . ILE A 1 189 ? -5.807 5.634 13.266 1.00 84.62 189 ILE A N 1
ATOM 1409 C CA . ILE A 1 189 ? -5.016 6.752 12.731 1.00 84.62 189 ILE A CA 1
ATOM 1410 C C . ILE A 1 189 ? -3.541 6.369 12.632 1.00 84.62 189 ILE A C 1
ATOM 1412 O O . ILE A 1 189 ? -2.914 6.623 11.603 1.00 84.62 189 ILE A O 1
ATOM 1416 N N . ASP A 1 190 ? -2.972 5.718 13.648 1.00 86.69 190 ASP A N 1
ATOM 1417 C CA . ASP A 1 190 ? -1.548 5.387 13.595 1.00 86.69 190 ASP A CA 1
ATOM 1418 C C . ASP A 1 190 ? -1.253 4.290 12.573 1.00 86.69 190 ASP A C 1
ATOM 1420 O O . ASP A 1 190 ? -0.289 4.411 11.815 1.00 86.69 190 ASP A O 1
ATOM 1424 N N . HIS A 1 191 ? -2.106 3.265 12.465 1.00 89.38 191 HIS A N 1
ATOM 1425 C CA . HIS A 1 191 ? -1.951 2.247 11.424 1.00 89.38 191 HIS A CA 1
ATOM 1426 C C . HIS A 1 191 ? -2.115 2.852 10.023 1.00 89.38 191 HIS A C 1
ATOM 1428 O O . HIS A 1 191 ? -1.277 2.604 9.158 1.00 89.38 191 HIS A O 1
ATOM 1434 N N . THR A 1 192 ? -3.122 3.704 9.789 1.00 86.06 192 THR A N 1
ATOM 1435 C CA . THR A 1 192 ? -3.300 4.371 8.480 1.00 86.06 192 THR A CA 1
ATOM 1436 C C . THR A 1 192 ? -2.164 5.332 8.136 1.00 86.06 192 THR A C 1
ATOM 1438 O O . THR A 1 192 ? -1.767 5.414 6.973 1.00 86.06 192 THR A O 1
ATOM 1441 N N . ARG A 1 193 ? -1.581 6.011 9.128 1.00 86.44 193 ARG A N 1
ATOM 1442 C CA . ARG A 1 193 ? -0.376 6.831 8.954 1.00 86.44 193 ARG A CA 1
ATOM 1443 C C . ARG A 1 193 ? 0.814 5.991 8.490 1.00 86.44 193 ARG A C 1
ATOM 1445 O O . ARG A 1 193 ? 1.489 6.385 7.540 1.00 86.44 193 ARG A O 1
ATOM 1452 N N . VAL A 1 194 ? 1.056 4.833 9.109 1.00 89.06 194 VAL A N 1
ATOM 1453 C CA . VAL A 1 194 ? 2.136 3.924 8.686 1.00 89.06 194 VAL A CA 1
ATOM 1454 C C . VAL A 1 194 ? 1.864 3.358 7.287 1.00 89.06 194 VAL A C 1
ATOM 1456 O O . VAL A 1 194 ? 2.776 3.328 6.464 1.00 89.06 194 VAL A O 1
ATOM 1459 N N . VAL A 1 195 ? 0.613 3.002 6.957 1.00 89.38 195 VAL A N 1
ATOM 1460 C CA . VAL A 1 195 ? 0.233 2.603 5.585 1.00 89.38 195 VAL A CA 1
ATOM 1461 C C . VAL A 1 195 ? 0.595 3.697 4.584 1.00 89.38 195 VAL A C 1
ATOM 1463 O O . VAL A 1 195 ? 1.232 3.403 3.578 1.00 89.38 195 VAL A O 1
ATOM 1466 N N . ALA A 1 196 ? 0.236 4.954 4.860 1.00 87.44 196 ALA A N 1
ATOM 1467 C CA . ALA A 1 196 ? 0.526 6.076 3.970 1.00 87.44 196 ALA A CA 1
ATOM 1468 C C . ALA A 1 196 ? 2.033 6.299 3.764 1.00 87.44 196 ALA A C 1
ATOM 1470 O O . ALA A 1 196 ? 2.467 6.624 2.657 1.00 87.44 196 ALA A O 1
ATOM 1471 N N . GLN A 1 197 ? 2.846 6.091 4.803 1.00 88.69 197 GLN A N 1
ATOM 1472 C CA . GLN A 1 197 ? 4.307 6.143 4.693 1.00 88.69 197 GLN A CA 1
ATOM 1473 C C . GLN A 1 197 ? 4.852 5.010 3.813 1.00 88.69 197 GLN A C 1
ATOM 1475 O O . GLN A 1 197 ? 5.679 5.264 2.932 1.00 88.69 197 GLN A O 1
ATOM 1480 N N . LEU A 1 198 ? 4.366 3.780 4.004 1.00 90.00 198 LEU A N 1
ATOM 1481 C CA . LEU A 1 198 ? 4.776 2.622 3.207 1.00 90.00 198 LEU A CA 1
ATOM 1482 C C . LEU A 1 198 ? 4.365 2.763 1.736 1.00 90.00 198 LEU A C 1
ATOM 1484 O O . LEU A 1 198 ? 5.191 2.530 0.858 1.00 90.00 198 LEU A O 1
ATOM 1488 N N . THR A 1 199 ? 3.132 3.188 1.441 1.00 90.69 199 THR A N 1
ATOM 1489 C CA . THR A 1 199 ? 2.669 3.368 0.053 1.00 90.69 199 THR A CA 1
ATOM 1490 C C . THR A 1 199 ? 3.356 4.542 -0.640 1.00 90.69 199 THR A C 1
ATOM 1492 O O . THR A 1 199 ? 3.685 4.441 -1.820 1.00 90.69 199 THR A O 1
ATOM 1495 N N . THR A 1 200 ? 3.655 5.626 0.085 1.00 89.62 200 THR A N 1
ATOM 1496 C CA . THR A 1 200 ? 4.460 6.740 -0.444 1.00 89.62 200 THR A CA 1
ATOM 1497 C C . THR A 1 200 ? 5.873 6.286 -0.797 1.00 89.62 200 THR A C 1
ATOM 1499 O O . THR A 1 200 ? 6.378 6.643 -1.860 1.00 89.62 200 THR A O 1
ATOM 1502 N N . SER A 1 201 ? 6.501 5.487 0.067 1.00 90.94 201 SER A N 1
ATOM 1503 C CA . SER A 1 201 ? 7.852 4.966 -0.173 1.00 90.94 201 SER A CA 1
ATOM 1504 C C . SER A 1 201 ? 7.864 3.989 -1.351 1.00 90.94 201 SER A C 1
ATOM 1506 O O . SER A 1 201 ? 8.651 4.169 -2.276 1.00 90.94 201 SER A O 1
ATOM 1508 N N . LEU A 1 202 ? 6.893 3.067 -1.412 1.00 92.19 202 LEU A N 1
ATOM 1509 C CA . LEU A 1 202 ? 6.693 2.168 -2.552 1.00 92.19 202 LEU A CA 1
ATOM 1510 C C . LEU A 1 202 ? 6.537 2.945 -3.867 1.00 92.19 202 LEU A C 1
ATOM 1512 O O . LEU A 1 202 ? 7.194 2.624 -4.855 1.00 92.19 202 LEU A O 1
ATOM 1516 N N . ARG A 1 203 ? 5.696 3.986 -3.892 1.00 93.12 203 ARG A N 1
ATOM 1517 C CA . ARG A 1 203 ? 5.529 4.845 -5.073 1.00 93.12 203 ARG A CA 1
ATOM 1518 C C . ARG A 1 203 ? 6.850 5.492 -5.487 1.00 93.12 203 ARG A C 1
ATOM 1520 O O . ARG A 1 203 ? 7.152 5.533 -6.677 1.00 93.12 203 ARG A O 1
ATOM 1527 N N . ASN A 1 204 ? 7.618 6.012 -4.532 1.00 92.25 204 ASN A N 1
ATOM 1528 C CA . ASN A 1 204 ? 8.895 6.661 -4.819 1.00 92.25 204 ASN A CA 1
ATOM 1529 C C . ASN A 1 204 ? 9.906 5.667 -5.413 1.00 92.25 204 ASN A C 1
ATOM 1531 O O . ASN A 1 204 ? 10.535 5.991 -6.416 1.00 92.25 204 ASN A O 1
ATOM 1535 N N . ASP A 1 205 ? 9.997 4.451 -4.874 1.00 93.00 205 ASP A N 1
ATOM 1536 C CA . ASP A 1 205 ? 10.889 3.405 -5.391 1.00 93.00 205 ASP A CA 1
ATOM 1537 C C . ASP A 1 205 ? 10.488 2.952 -6.802 1.00 93.00 205 ASP A C 1
ATOM 1539 O O . ASP A 1 205 ? 11.336 2.807 -7.686 1.00 93.00 205 ASP A O 1
ATOM 1543 N N . LEU A 1 206 ? 9.184 2.786 -7.052 1.00 94.12 206 LEU A N 1
ATOM 1544 C CA . LEU A 1 206 ? 8.668 2.491 -8.392 1.00 94.12 206 LEU A CA 1
ATOM 1545 C C . LEU A 1 206 ? 8.967 3.629 -9.372 1.00 94.12 206 LEU A C 1
ATOM 1547 O O . LEU A 1 206 ? 9.345 3.373 -10.515 1.00 94.12 206 LEU A O 1
ATOM 1551 N N . ARG A 1 207 ? 8.854 4.885 -8.928 1.00 93.75 207 ARG A N 1
ATOM 1552 C CA . ARG A 1 207 ? 9.193 6.050 -9.746 1.00 93.75 207 ARG A CA 1
ATOM 1553 C C . ARG A 1 207 ? 10.679 6.078 -10.091 1.00 93.75 207 ARG A C 1
ATOM 1555 O O . ARG A 1 207 ? 11.002 6.219 -11.268 1.00 93.75 207 ARG A O 1
ATOM 1562 N N . LEU A 1 208 ? 11.560 5.870 -9.111 1.00 92.94 208 LEU A N 1
ATOM 1563 C CA . LEU A 1 208 ? 13.006 5.780 -9.332 1.00 92.94 208 LEU A CA 1
ATOM 1564 C C . LEU A 1 208 ? 13.346 4.711 -10.378 1.00 92.94 208 LEU A C 1
ATOM 1566 O O . LEU A 1 208 ? 14.151 4.963 -11.273 1.00 92.94 208 LEU A O 1
ATOM 1570 N N . LEU A 1 209 ? 12.691 3.547 -10.317 1.00 95.31 209 LEU A N 1
ATOM 1571 C CA . LEU A 1 209 ? 12.876 2.489 -11.310 1.00 95.31 209 LEU A CA 1
ATOM 1572 C C . LEU A 1 209 ? 12.415 2.933 -12.702 1.00 95.31 209 LEU A C 1
ATOM 1574 O O . LEU A 1 209 ? 13.147 2.750 -13.674 1.00 95.31 209 LEU A O 1
ATOM 1578 N N . THR A 1 210 ? 11.226 3.535 -12.806 1.00 95.50 210 THR A N 1
ATOM 1579 C CA . THR A 1 210 ? 10.705 4.012 -14.098 1.00 95.50 210 THR A CA 1
ATOM 1580 C C . THR A 1 210 ? 11.599 5.090 -14.710 1.00 95.50 210 THR A C 1
ATOM 1582 O O . THR A 1 210 ? 11.852 5.067 -15.912 1.00 95.50 210 THR A O 1
ATOM 1585 N N . ASP A 1 211 ? 12.143 5.991 -13.893 1.00 95.00 211 ASP A N 1
ATOM 1586 C CA . ASP A 1 211 ? 13.028 7.063 -14.348 1.00 95.00 211 ASP A CA 1
ATOM 1587 C C . ASP A 1 211 ? 14.392 6.505 -14.792 1.00 95.00 211 ASP A C 1
ATOM 1589 O O . ASP A 1 211 ? 14.935 6.938 -15.813 1.00 95.00 211 ASP A O 1
ATOM 1593 N N . ALA A 1 212 ? 14.912 5.487 -14.098 1.00 94.19 212 ALA A N 1
ATOM 1594 C CA . ALA A 1 212 ? 16.131 4.785 -14.495 1.00 94.19 212 ALA A CA 1
ATOM 1595 C C . ALA A 1 212 ? 15.957 4.044 -15.832 1.00 94.19 212 ALA A C 1
ATOM 1597 O O . ALA A 1 212 ? 16.768 4.227 -16.737 1.00 94.19 212 ALA A O 1
ATOM 1598 N N . VAL A 1 213 ? 14.873 3.276 -16.004 1.00 95.12 213 VAL A N 1
ATOM 1599 C CA . VAL A 1 213 ? 14.565 2.580 -17.271 1.00 95.12 213 VAL A CA 1
ATOM 1600 C C . VAL A 1 213 ? 14.378 3.578 -18.413 1.00 95.12 213 VAL A C 1
ATOM 1602 O O . VAL A 1 213 ? 14.933 3.382 -19.495 1.00 95.12 213 VAL A O 1
ATOM 1605 N N . GLN A 1 214 ? 13.649 4.674 -18.180 1.00 94.56 214 GLN A N 1
ATOM 1606 C CA . GLN A 1 214 ? 13.452 5.723 -19.180 1.00 94.56 214 GLN A CA 1
ATOM 1607 C C . GLN A 1 214 ? 14.781 6.370 -19.595 1.00 94.56 214 GLN A C 1
ATOM 1609 O O . GLN A 1 214 ? 15.020 6.575 -20.787 1.00 94.56 214 GLN A O 1
ATOM 1614 N N . THR A 1 215 ? 15.655 6.659 -18.627 1.00 93.25 215 THR A N 1
ATOM 1615 C CA . THR A 1 215 ? 16.994 7.207 -18.883 1.00 93.25 215 THR A CA 1
ATOM 1616 C C . THR A 1 215 ? 17.810 6.249 -19.740 1.00 93.25 215 THR A C 1
ATOM 1618 O O . THR A 1 215 ? 18.356 6.655 -20.763 1.00 93.25 215 THR A O 1
ATOM 1621 N N . SER A 1 216 ? 17.822 4.963 -19.392 1.00 92.69 216 SER A N 1
ATOM 1622 C CA . SER A 1 216 ? 18.534 3.938 -20.151 1.00 92.69 216 SER A CA 1
ATOM 1623 C C . SER A 1 216 ? 18.002 3.767 -21.575 1.00 92.69 216 SER A C 1
ATOM 1625 O O . SER A 1 216 ? 18.795 3.574 -22.497 1.00 92.69 216 SER A O 1
ATOM 1627 N N . CYS A 1 217 ? 16.685 3.891 -21.784 1.00 92.81 217 CYS A N 1
ATOM 1628 C CA . CYS A 1 217 ? 16.090 3.832 -23.124 1.00 92.81 217 CYS A CA 1
ATOM 1629 C C . CYS A 1 217 ? 16.563 5.019 -23.963 1.00 92.81 217 CYS A C 1
ATOM 1631 O O . CYS A 1 217 ? 16.991 4.844 -25.100 1.00 92.81 217 CYS A O 1
ATOM 1633 N N . HIS A 1 218 ? 16.559 6.219 -23.377 1.00 91.25 218 HIS A N 1
ATOM 1634 C CA . HIS A 1 218 ? 17.053 7.421 -24.041 1.00 91.25 218 HIS A CA 1
ATOM 1635 C C . HIS A 1 218 ? 18.551 7.325 -24.376 1.00 91.25 218 HIS A C 1
ATOM 1637 O O . HIS A 1 218 ? 18.965 7.670 -25.483 1.00 91.25 218 HIS A O 1
ATOM 1643 N N . THR A 1 219 ? 19.371 6.803 -23.456 1.00 90.12 219 THR A N 1
ATOM 1644 C CA . THR A 1 219 ? 20.793 6.531 -23.709 1.00 90.12 219 THR A CA 1
ATOM 1645 C C . THR A 1 219 ? 20.974 5.552 -24.863 1.00 90.12 219 THR A C 1
ATOM 1647 O O . THR A 1 219 ? 21.805 5.805 -25.736 1.00 90.12 219 THR A O 1
ATOM 1650 N N . HIS A 1 220 ? 20.178 4.481 -24.915 1.00 92.38 220 HIS A N 1
ATOM 1651 C CA . HIS A 1 220 ? 20.230 3.515 -26.006 1.00 92.38 220 HIS A CA 1
ATOM 1652 C C . HIS A 1 220 ? 19.892 4.163 -27.353 1.00 92.38 220 HIS A C 1
ATOM 1654 O O . HIS A 1 220 ? 20.678 4.029 -28.286 1.00 92.38 220 HIS A O 1
ATOM 1660 N N . THR A 1 221 ? 18.813 4.949 -27.441 1.00 91.88 221 THR A N 1
ATOM 1661 C CA . THR A 1 221 ? 18.449 5.685 -28.666 1.00 91.88 221 THR A CA 1
ATOM 1662 C C . THR A 1 221 ? 19.587 6.577 -29.177 1.00 91.88 221 THR A C 1
ATOM 1664 O O . THR A 1 221 ? 19.772 6.706 -30.383 1.00 91.88 221 THR A O 1
ATOM 1667 N N . ASN A 1 222 ? 20.368 7.176 -28.274 1.00 91.56 222 ASN A N 1
ATOM 1668 C CA . ASN A 1 222 ? 21.436 8.109 -28.641 1.00 91.56 222 ASN A CA 1
ATOM 1669 C C . ASN A 1 222 ? 22.787 7.433 -28.929 1.00 91.56 222 ASN A C 1
ATOM 1671 O O . ASN A 1 222 ? 23.620 8.010 -29.625 1.00 91.56 222 ASN A O 1
ATOM 1675 N N . THR A 1 223 ? 23.049 6.256 -28.354 1.00 91.56 223 THR A N 1
ATOM 1676 C CA . THR A 1 223 ? 24.399 5.652 -28.327 1.00 91.56 223 THR A CA 1
ATOM 1677 C C . THR A 1 223 ? 24.460 4.221 -28.856 1.00 91.56 223 THR A C 1
ATOM 1679 O O . THR A 1 223 ? 25.551 3.660 -28.958 1.00 91.56 223 THR A O 1
ATOM 1682 N N . ASN A 1 224 ? 23.314 3.606 -29.161 1.00 90.75 224 ASN A N 1
ATOM 1683 C CA . ASN A 1 224 ? 23.154 2.170 -29.425 1.00 90.75 224 ASN A CA 1
ATOM 1684 C C . ASN A 1 224 ? 23.681 1.261 -28.298 1.00 90.75 224 ASN A C 1
ATOM 1686 O O . ASN A 1 224 ? 23.899 0.068 -28.504 1.00 90.75 224 ASN A O 1
ATOM 1690 N N . HIS A 1 225 ? 23.898 1.816 -27.101 1.00 91.25 225 HIS A N 1
ATOM 1691 C CA . HIS A 1 225 ? 24.311 1.078 -25.916 1.00 91.25 225 HIS A CA 1
ATOM 1692 C C . HIS A 1 225 ? 23.258 1.241 -24.825 1.00 91.25 225 HIS A C 1
ATOM 1694 O O . HIS A 1 225 ? 22.913 2.347 -24.409 1.00 91.25 225 HIS A O 1
ATOM 1700 N N . TRP A 1 226 ? 22.745 0.113 -24.358 1.00 92.12 226 TRP A N 1
ATOM 1701 C CA . TRP A 1 226 ? 21.775 0.024 -23.284 1.00 92.12 226 TRP A CA 1
ATOM 1702 C C . TRP A 1 226 ? 22.477 -0.122 -21.931 1.00 92.12 226 TRP A C 1
ATOM 1704 O O . TRP A 1 226 ? 23.454 -0.860 -21.789 1.00 92.12 226 TRP A O 1
ATOM 1714 N N . VAL A 1 227 ? 21.945 0.570 -20.925 1.00 92.12 227 VAL A N 1
ATOM 1715 C CA . VAL A 1 227 ? 22.420 0.547 -19.536 1.00 92.12 227 VAL A CA 1
ATOM 1716 C C . VAL A 1 227 ? 21.341 -0.112 -18.684 1.00 92.12 227 VAL A C 1
ATOM 1718 O O . VAL A 1 227 ? 20.393 0.545 -18.276 1.00 92.12 227 VAL A O 1
ATOM 1721 N N . ALA A 1 228 ? 21.431 -1.414 -18.420 1.00 89.19 228 ALA A N 1
ATOM 1722 C CA . ALA A 1 228 ? 20.375 -2.113 -17.682 1.00 89.19 228 ALA A CA 1
ATOM 1723 C C . ALA A 1 228 ? 20.278 -1.617 -16.223 1.00 89.19 228 ALA A C 1
ATOM 1725 O O . ALA A 1 228 ? 21.251 -1.789 -15.481 1.00 89.19 228 ALA A O 1
ATOM 1726 N N . PRO A 1 229 ? 19.142 -1.047 -15.774 1.00 89.69 229 PRO A N 1
ATOM 1727 C CA . PRO A 1 229 ? 18.938 -0.754 -14.362 1.00 89.69 229 PRO A CA 1
ATOM 1728 C C . PRO A 1 229 ? 18.621 -2.050 -13.612 1.00 89.69 229 PRO A C 1
ATOM 1730 O O . PRO A 1 229 ? 17.806 -2.859 -14.060 1.00 89.69 229 PRO A O 1
ATOM 1733 N N . VAL A 1 230 ? 19.261 -2.258 -12.463 1.00 86.31 230 VAL A N 1
ATOM 1734 C CA . VAL A 1 230 ? 19.044 -3.436 -11.617 1.00 86.31 230 VAL A CA 1
ATOM 1735 C C . VAL A 1 230 ? 18.651 -2.995 -10.221 1.00 86.31 230 VAL A C 1
ATOM 1737 O O . VAL A 1 230 ? 19.334 -2.188 -9.595 1.00 86.31 230 VAL A O 1
ATOM 1740 N N . VAL A 1 231 ? 17.551 -3.559 -9.726 1.00 87.44 231 VAL A N 1
ATOM 1741 C CA . VAL A 1 231 ? 17.119 -3.366 -8.344 1.00 87.44 231 VAL A CA 1
ATOM 1742 C C . VAL A 1 231 ? 17.984 -4.231 -7.429 1.00 87.44 231 VAL A C 1
ATOM 1744 O O . VAL A 1 231 ? 17.952 -5.460 -7.500 1.00 87.44 231 VAL A O 1
ATOM 1747 N N . MET A 1 232 ? 18.743 -3.579 -6.560 1.00 81.19 232 MET A N 1
ATOM 1748 C CA . MET A 1 232 ? 19.546 -4.173 -5.499 1.00 81.19 232 MET A CA 1
ATOM 1749 C C . MET A 1 232 ? 18.816 -3.983 -4.167 1.00 81.19 232 MET A C 1
ATOM 1751 O O . MET A 1 232 ? 18.300 -2.904 -3.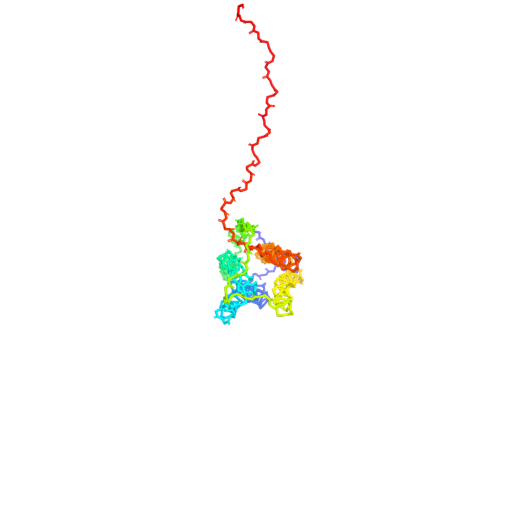872 1.00 81.19 232 MET A O 1
ATOM 1755 N N . ARG A 1 233 ? 18.780 -5.032 -3.343 1.00 66.38 233 ARG A N 1
ATOM 1756 C CA . ARG A 1 233 ? 18.339 -4.931 -1.946 1.00 66.38 233 ARG A CA 1
ATOM 1757 C C . ARG A 1 233 ? 19.576 -4.832 -1.066 1.00 66.38 233 ARG A C 1
ATOM 1759 O O . ARG A 1 233 ? 20.365 -5.774 -1.045 1.00 66.38 233 ARG A O 1
ATOM 1766 N N . SER A 1 234 ? 19.719 -3.738 -0.328 1.00 46.59 234 SER A N 1
ATOM 1767 C CA . SER A 1 234 ? 20.682 -3.649 0.773 1.00 46.59 234 SER A CA 1
ATOM 1768 C C . SER A 1 234 ? 19.918 -3.497 2.086 1.00 46.59 234 SER A C 1
ATOM 1770 O O . SER A 1 234 ? 18.877 -2.856 2.104 1.00 46.59 234 SER A O 1
ATOM 1772 N N . PRO A 1 235 ? 20.358 -4.088 3.203 1.00 40.62 235 PRO A N 1
ATOM 1773 C CA . PRO A 1 235 ? 19.862 -3.701 4.512 1.00 40.62 235 PRO A CA 1
ATOM 1774 C C . PRO A 1 235 ? 20.634 -2.461 4.985 1.00 40.62 235 PRO A C 1
ATOM 1776 O O . PRO A 1 235 ? 21.808 -2.566 5.338 1.00 40.62 235 PRO A O 1
ATOM 1779 N N . ARG A 1 236 ? 19.996 -1.287 5.040 1.00 44.62 236 ARG A N 1
ATOM 1780 C CA . ARG A 1 236 ? 20.512 -0.159 5.832 1.00 44.62 236 ARG A CA 1
ATOM 1781 C C . ARG A 1 236 ? 19.834 -0.127 7.194 1.00 44.62 236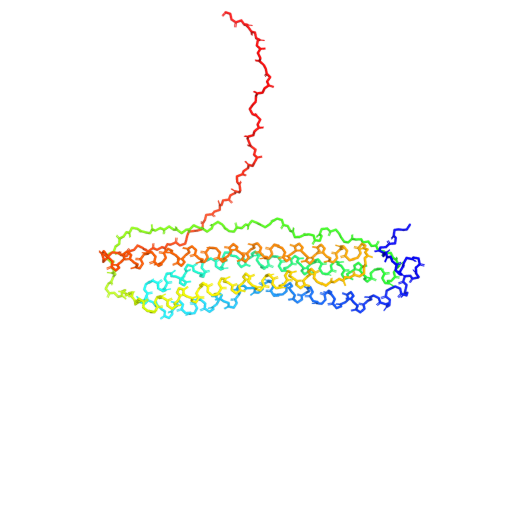 ARG A C 1
ATOM 1783 O O . ARG A 1 236 ? 18.629 0.078 7.303 1.00 44.62 236 ARG A O 1
ATOM 1790 N N . LEU A 1 237 ? 20.638 -0.285 8.243 1.00 36.22 237 LEU A N 1
ATOM 1791 C CA . LEU A 1 237 ? 20.301 0.270 9.550 1.00 36.22 237 LEU A CA 1
ATOM 1792 C C . LEU A 1 237 ? 20.251 1.795 9.398 1.00 36.22 237 LEU A C 1
ATOM 1794 O O . LEU A 1 237 ? 21.142 2.384 8.779 1.00 36.22 237 LEU A O 1
ATOM 1798 N N . LEU A 1 238 ? 19.202 2.422 9.934 1.00 34.56 238 LEU A N 1
ATOM 1799 C CA . LEU A 1 238 ? 19.117 3.878 10.046 1.00 34.56 238 LEU A CA 1
ATOM 1800 C C . LEU A 1 238 ? 20.420 4.412 10.666 1.00 34.56 238 LEU A C 1
ATOM 1802 O O . LEU A 1 238 ? 20.971 3.757 11.556 1.00 34.56 238 LEU A O 1
ATOM 1806 N N . PRO A 1 239 ? 20.932 5.578 10.235 1.00 35.22 239 PRO A N 1
ATOM 1807 C CA . PRO A 1 239 ? 22.064 6.185 10.913 1.00 35.22 239 PRO A CA 1
ATOM 1808 C C . PRO A 1 239 ? 21.689 6.386 12.382 1.00 35.22 239 PRO A C 1
ATOM 1810 O O . PRO A 1 239 ? 20.735 7.103 12.687 1.00 35.22 239 PRO A O 1
ATOM 1813 N N . ASN A 1 240 ? 22.435 5.738 13.283 1.00 35.34 240 ASN A N 1
ATOM 1814 C CA . ASN A 1 240 ? 22.392 6.047 14.704 1.00 35.34 240 ASN A CA 1
ATOM 1815 C C . ASN A 1 240 ? 22.570 7.559 14.845 1.00 35.34 240 ASN A C 1
ATOM 1817 O O . ASN A 1 240 ? 23.634 8.103 14.542 1.00 35.34 240 ASN A O 1
ATOM 1821 N N . THR A 1 241 ? 21.546 8.247 15.338 1.00 37.44 241 THR A N 1
ATOM 1822 C CA . THR A 1 241 ? 21.697 9.565 15.952 1.00 37.44 241 THR A CA 1
ATOM 1823 C C . THR A 1 241 ? 22.427 9.411 17.284 1.00 37.44 241 THR A C 1
ATOM 1825 O O . THR A 1 241 ? 21.885 9.706 18.337 1.00 37.44 241 THR A O 1
ATOM 1828 N N . GLU A 1 242 ? 23.669 8.939 17.242 1.00 39.25 242 GLU A N 1
ATOM 1829 C CA . GLU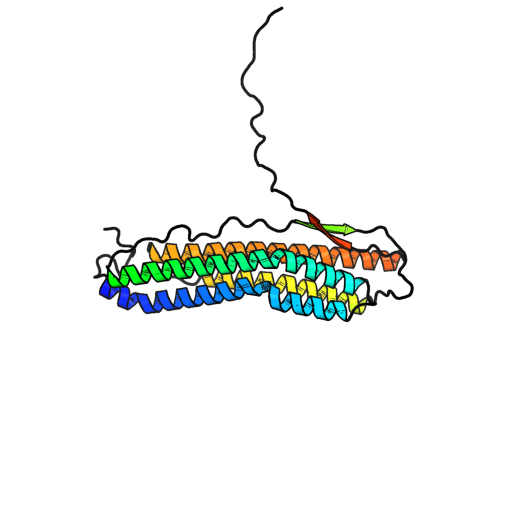 A 1 242 ? 24.603 8.946 18.363 1.00 39.25 242 GLU A CA 1
ATOM 1830 C C . GLU A 1 242 ? 25.990 9.266 17.819 1.00 39.25 242 GLU A C 1
ATOM 1832 O O . GLU A 1 242 ? 26.817 8.398 17.566 1.00 39.25 242 GLU A O 1
ATOM 1837 N N . ASN A 1 243 ? 26.220 10.553 17.576 1.00 36.56 243 ASN A N 1
ATOM 1838 C CA . ASN A 1 243 ? 27.529 11.162 17.778 1.00 36.56 243 ASN A CA 1
ATOM 1839 C C . ASN A 1 243 ? 27.377 12.681 17.812 1.00 36.56 243 ASN A C 1
ATOM 1841 O O . ASN A 1 243 ? 27.748 13.412 16.896 1.00 36.56 243 ASN A O 1
ATOM 1845 N N . ARG A 1 244 ? 26.820 13.173 18.920 1.00 34.78 244 ARG A N 1
ATOM 1846 C CA . ARG A 1 244 ? 27.092 14.542 19.355 1.00 34.78 244 ARG A CA 1
ATOM 1847 C C . ARG A 1 244 ? 27.280 14.584 20.860 1.00 34.78 244 ARG A C 1
ATOM 1849 O O . ARG A 1 244 ? 26.506 15.169 21.605 1.00 34.78 244 ARG A O 1
ATOM 1856 N N . THR A 1 245 ? 28.364 13.964 21.298 1.00 35.34 245 THR A N 1
ATOM 1857 C CA . THR A 1 245 ? 29.006 14.331 22.558 1.00 35.34 245 THR A CA 1
ATOM 1858 C C . THR A 1 245 ? 30.512 14.231 22.366 1.00 35.34 245 THR A C 1
ATOM 1860 O O . THR A 1 245 ? 31.183 13.369 22.915 1.00 35.34 245 THR A O 1
ATOM 1863 N N . GLN A 1 246 ? 31.060 15.124 21.536 1.00 34.91 246 GLN A N 1
ATOM 1864 C CA . GLN A 1 246 ? 32.471 15.470 21.649 1.00 34.91 246 GLN A CA 1
ATOM 1865 C C . GLN A 1 246 ? 32.608 16.659 22.602 1.00 34.91 246 GLN A C 1
ATOM 1867 O O . GLN A 1 246 ? 32.320 17.800 22.259 1.00 34.91 246 GLN A O 1
ATOM 1872 N N . VAL A 1 247 ? 33.013 16.304 23.821 1.00 37.44 247 VAL A N 1
ATOM 1873 C CA . VAL A 1 247 ? 34.059 16.957 24.616 1.00 37.44 247 VAL A CA 1
ATOM 1874 C C . VAL A 1 247 ? 33.917 18.469 24.816 1.00 37.44 247 VAL A C 1
ATOM 1876 O O . VAL A 1 247 ? 34.525 19.281 24.127 1.00 37.44 247 VAL A O 1
ATOM 1879 N N . ALA A 1 248 ? 33.219 18.834 25.887 1.00 40.84 248 ALA A N 1
ATOM 1880 C CA . ALA A 1 248 ? 33.490 20.064 26.619 1.00 40.84 248 ALA A CA 1
ATOM 1881 C C . ALA A 1 248 ? 33.678 19.706 28.094 1.00 40.84 248 ALA A C 1
ATOM 1883 O O . ALA A 1 248 ? 32.710 19.680 28.845 1.00 40.84 248 ALA A O 1
ATOM 1884 N N . SER A 1 249 ? 34.908 19.350 28.478 1.00 35.69 249 SER A N 1
ATOM 1885 C CA . SER A 1 249 ? 35.464 19.446 29.840 1.00 35.69 249 SER A CA 1
ATOM 1886 C C . SER A 1 249 ? 36.891 18.898 29.832 1.00 35.69 249 SER A C 1
ATOM 1888 O O . SER A 1 249 ? 37.082 17.718 29.553 1.00 35.69 249 SER A O 1
ATOM 1890 N N . GLY A 1 250 ? 37.882 19.732 30.158 1.00 31.27 250 GLY A N 1
ATOM 1891 C CA . GLY A 1 250 ? 39.213 19.236 30.526 1.00 31.27 250 GLY A CA 1
ATOM 1892 C C . GLY A 1 250 ? 40.408 20.017 29.992 1.00 31.27 250 GLY A C 1
ATOM 1893 O O . GLY A 1 250 ? 41.326 19.426 29.436 1.00 31.27 250 GLY A O 1
ATOM 1894 N N . THR A 1 251 ? 40.449 21.334 30.177 1.00 37.12 251 THR A N 1
ATOM 1895 C CA . THR A 1 251 ? 41.735 22.039 30.261 1.00 37.12 251 THR A CA 1
ATOM 1896 C C . THR A 1 251 ? 42.460 21.671 31.560 1.00 37.12 251 THR A C 1
ATOM 1898 O O . THR A 1 251 ? 41.851 21.731 32.624 1.00 37.12 251 THR A O 1
ATOM 1901 N N . SER A 1 252 ? 43.782 21.470 31.445 1.00 31.98 252 SER A N 1
ATOM 1902 C CA . SER A 1 252 ? 44.821 21.614 32.489 1.00 31.98 252 SER A CA 1
ATOM 1903 C C . SER A 1 252 ? 45.134 20.391 33.372 1.00 31.98 252 SER A C 1
ATOM 1905 O O . SER A 1 252 ? 44.434 20.126 34.339 1.00 31.98 252 SER A O 1
ATOM 1907 N N . SER A 1 253 ? 46.267 19.705 33.147 1.00 32.16 253 SER A N 1
ATOM 1908 C CA . SER A 1 253 ? 47.590 20.086 33.691 1.00 32.16 253 SER A CA 1
ATOM 1909 C C . SER A 1 253 ? 48.685 19.019 33.470 1.00 32.16 253 SER A C 1
ATOM 1911 O O . SER A 1 253 ? 48.403 17.827 33.424 1.00 32.16 253 SER A O 1
ATOM 1913 N N . ARG A 1 254 ? 49.925 19.537 33.348 1.00 39.66 254 ARG A N 1
ATOM 1914 C CA . ARG A 1 254 ? 51.302 18.965 33.440 1.00 39.66 254 ARG A CA 1
ATOM 1915 C C . ARG A 1 254 ? 51.404 17.669 34.250 1.00 39.66 254 ARG A C 1
ATOM 1917 O O . ARG A 1 254 ? 50.634 17.556 35.190 1.00 39.66 254 ARG A O 1
ATOM 1924 N N . TRP A 1 255 ? 52.271 16.689 33.941 1.00 37.19 255 TRP A N 1
ATOM 1925 C CA . TRP A 1 255 ? 53.759 16.611 34.046 1.00 37.19 255 TRP A CA 1
ATOM 1926 C C . TRP A 1 255 ? 54.350 15.999 32.742 1.00 37.19 255 TRP A C 1
ATOM 1928 O O . TRP A 1 255 ? 53.669 15.179 32.135 1.00 37.19 255 TRP A O 1
ATOM 1938 N N . SER A 1 256 ? 55.521 16.327 32.182 1.00 39.28 256 SER A N 1
ATOM 1939 C CA . SER A 1 256 ? 56.805 16.871 32.660 1.00 39.28 256 SER A CA 1
ATOM 1940 C C . SER A 1 256 ? 57.441 17.778 31.602 1.00 39.28 256 SER A C 1
ATOM 1942 O O . SER A 1 256 ? 57.107 17.600 30.409 1.00 39.28 256 SER A O 1
#